Protein AF-A0A2Z3GW72-F1 (afdb_monomer)

Solvent-accessible surface area (backbone atoms only — not comparable to full-atom values): 12058 Å² total; per-residue (Å²): 139,86,83,83,81,83,80,81,80,79,78,78,78,74,70,52,70,70,56,54,50,38,55,50,38,34,50,54,46,63,78,23,60,52,88,85,61,84,42,58,70,43,37,26,41,34,33,27,27,48,47,98,59,99,61,41,34,23,39,35,33,42,49,55,95,96,39,68,45,80,66,39,56,29,33,53,39,69,62,65,82,83,85,54,99,61,71,54,28,34,44,36,38,21,58,42,71,69,59,47,48,34,29,73,73,63,76,10,58,47,52,92,74,45,50,32,30,41,23,62,68,70,51,70,42,84,48,80,46,77,74,10,30,39,37,65,64,55,104,71,78,64,83,69,62,65,70,61,49,53,54,52,44,51,51,52,50,58,63,27,44,77,73,74,70,74,78,75,76,68,76,80,74,74,60,59,66,65,56,58,70,47,46,64,64,57,56,53,53,53,54,54,50,52,53,50,53,57,55,60,62,62,76,78,116

Structure (mmCIF, N/CA/C/O backbone):
data_AF-A0A2Z3GW72-F1
#
_entry.id   AF-A0A2Z3GW72-F1
#
loop_
_atom_site.group_PDB
_atom_site.id
_atom_site.type_symbol
_atom_site.label_atom_id
_atom_site.label_alt_id
_atom_site.label_comp_id
_atom_site.label_asym_id
_atom_site.label_entity_id
_atom_site.label_seq_id
_atom_site.pdbx_PDB_ins_code
_atom_site.Cartn_x
_atom_site.Cartn_y
_atom_site.Cartn_z
_atom_site.occupancy
_atom_site.B_iso_or_equiv
_atom_site.auth_seq_id
_atom_site.auth_comp_id
_atom_site.auth_asym_id
_atom_site.auth_atom_id
_atom_site.pdbx_PDB_model_num
ATOM 1 N N . MET A 1 1 ? 54.705 -0.611 24.689 1.00 44.69 1 MET A N 1
ATOM 2 C CA . MET A 1 1 ? 53.738 0.441 24.295 1.00 44.69 1 MET A CA 1
ATOM 3 C C . MET A 1 1 ? 52.982 -0.039 23.063 1.00 44.69 1 MET A C 1
ATOM 5 O O . MET A 1 1 ? 53.573 -0.090 21.995 1.00 44.69 1 MET A O 1
ATOM 9 N N . VAL A 1 2 ? 51.725 -0.464 23.215 1.00 39.78 2 VAL A N 1
ATOM 10 C CA . VAL A 1 2 ? 50.902 -1.003 22.116 1.00 39.78 2 VAL A CA 1
ATOM 11 C C . VAL A 1 2 ? 49.971 0.107 21.629 1.00 39.78 2 VAL A C 1
ATOM 13 O O . VAL A 1 2 ? 49.124 0.578 22.382 1.00 39.78 2 VAL A O 1
ATOM 16 N N . AR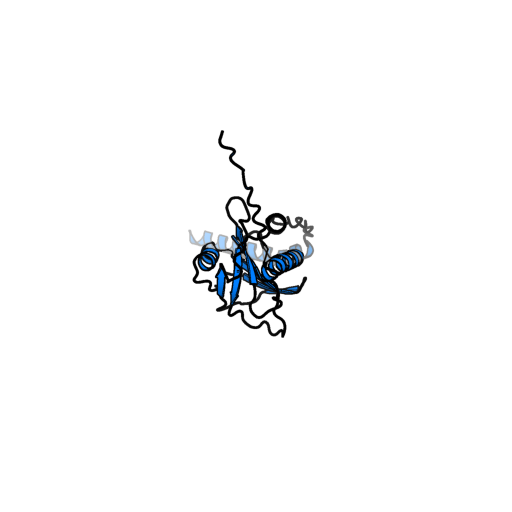G A 1 3 ? 50.171 0.572 20.392 1.00 49.22 3 ARG A N 1
ATOM 17 C CA . ARG A 1 3 ? 49.297 1.545 19.725 1.00 49.22 3 ARG A CA 1
ATOM 18 C C . ARG A 1 3 ? 48.165 0.782 19.037 1.00 49.22 3 ARG A C 1
ATOM 20 O O . ARG A 1 3 ? 48.397 0.149 18.013 1.00 49.22 3 ARG A O 1
ATOM 27 N N . TYR A 1 4 ? 46.958 0.844 19.590 1.00 44.53 4 TYR A N 1
ATOM 28 C CA . TYR A 1 4 ? 45.756 0.384 18.898 1.00 44.53 4 TYR A CA 1
ATOM 29 C C . TYR A 1 4 ? 45.347 1.446 17.875 1.00 44.53 4 TYR A C 1
ATOM 31 O O . TYR A 1 4 ? 44.950 2.551 18.238 1.00 44.53 4 TYR A O 1
ATOM 39 N N . SER A 1 5 ? 45.504 1.123 16.593 1.00 55.03 5 SER A N 1
ATOM 40 C CA . SER A 1 5 ? 45.001 1.937 15.490 1.00 55.03 5 SER A CA 1
ATOM 41 C C . SER A 1 5 ? 43.525 1.591 15.286 1.00 55.03 5 SER A C 1
ATOM 43 O O . SER A 1 5 ? 43.188 0.474 14.895 1.00 55.03 5 SER A O 1
ATOM 45 N N . LEU A 1 6 ? 42.641 2.522 15.642 1.00 49.88 6 LEU A N 1
ATOM 46 C CA . LEU A 1 6 ? 41.194 2.381 15.512 1.00 49.88 6 LEU A CA 1
ATOM 47 C C . LEU A 1 6 ? 40.822 2.547 14.028 1.00 49.88 6 LEU A C 1
ATOM 49 O O . LEU A 1 6 ? 40.684 3.662 13.530 1.00 49.88 6 LEU A O 1
ATOM 53 N N . CYS A 1 7 ? 40.703 1.439 13.298 1.00 36.78 7 CYS A N 1
ATOM 54 C CA . CYS A 1 7 ? 40.181 1.449 11.934 1.00 36.78 7 CYS A CA 1
ATOM 55 C C . CYS A 1 7 ? 38.660 1.653 11.991 1.00 36.78 7 CYS A C 1
ATOM 57 O O . CYS A 1 7 ? 37.907 0.722 12.276 1.00 36.78 7 CYS A O 1
ATOM 59 N N . VAL A 1 8 ? 38.200 2.882 11.749 1.00 46.41 8 VAL A N 1
ATOM 60 C CA . VAL A 1 8 ? 36.780 3.170 11.518 1.00 46.41 8 VAL A CA 1
ATOM 61 C C . VAL A 1 8 ? 36.430 2.641 10.129 1.00 46.41 8 VAL A C 1
ATOM 63 O O . VAL A 1 8 ? 36.737 3.261 9.114 1.00 46.41 8 VAL A O 1
ATOM 66 N N . VAL A 1 9 ? 35.812 1.463 10.082 1.00 41.00 9 VAL A N 1
ATOM 67 C CA . VAL A 1 9 ? 35.246 0.899 8.854 1.00 41.00 9 VAL A CA 1
ATOM 68 C C . VAL A 1 9 ? 33.983 1.690 8.521 1.00 41.00 9 VAL A C 1
ATOM 70 O O . VAL A 1 9 ? 32.910 1.438 9.063 1.00 41.00 9 VAL A O 1
ATOM 73 N N . VAL A 1 10 ? 34.111 2.680 7.639 1.00 42.59 10 VAL A N 1
ATOM 74 C CA . VAL A 1 10 ? 32.962 3.358 7.031 1.00 42.59 10 VAL A CA 1
ATOM 75 C C . VAL A 1 10 ? 32.405 2.432 5.953 1.00 42.59 10 VAL A C 1
ATOM 77 O O . VAL A 1 10 ? 32.880 2.412 4.820 1.00 42.59 10 VAL A O 1
ATOM 80 N N . THR A 1 11 ? 31.415 1.614 6.306 1.00 45.03 11 THR A N 1
ATOM 81 C CA . THR A 1 11 ? 30.686 0.799 5.329 1.00 45.03 11 THR A CA 1
ATOM 82 C C . THR A 1 11 ? 29.751 1.712 4.536 1.00 45.03 11 THR A C 1
ATOM 84 O O . THR A 1 11 ? 28.630 1.995 4.954 1.00 45.03 11 THR A O 1
ATOM 87 N N . ALA A 1 12 ? 30.214 2.209 3.391 1.00 42.03 12 ALA A N 1
ATOM 88 C CA . ALA A 1 12 ? 29.354 2.872 2.420 1.00 42.03 12 ALA A CA 1
ATOM 89 C C . ALA A 1 12 ? 28.426 1.820 1.783 1.00 42.03 12 ALA A C 1
ATOM 91 O O . ALA A 1 12 ? 28.772 1.178 0.791 1.00 42.03 12 ALA A O 1
ATOM 92 N N . LEU A 1 13 ? 27.258 1.601 2.395 1.00 46.06 13 LEU A N 1
ATOM 93 C CA . LEU A 1 13 ? 26.167 0.804 1.832 1.00 46.06 13 LEU A CA 1
ATOM 94 C C . LEU A 1 13 ? 25.733 1.453 0.516 1.00 46.06 13 LEU A C 1
ATOM 96 O O . LEU A 1 13 ? 24.987 2.430 0.496 1.00 46.06 13 LEU A O 1
ATOM 100 N N . SER A 1 14 ? 26.249 0.930 -0.591 1.00 44.84 14 SER A N 1
ATOM 101 C CA . SER A 1 14 ? 25.842 1.358 -1.921 1.00 44.84 14 SER A CA 1
ATOM 102 C C . SER A 1 14 ? 24.423 0.842 -2.137 1.00 44.84 14 SER A C 1
ATOM 104 O O . SER A 1 14 ? 24.226 -0.367 -2.275 1.00 44.84 14 SER A O 1
ATOM 106 N N . LEU A 1 15 ? 23.420 1.728 -2.116 1.00 54.97 15 LEU A N 1
ATOM 107 C CA . LEU A 1 15 ? 22.095 1.357 -2.604 1.00 54.97 15 LEU A CA 1
ATOM 108 C C . LEU A 1 15 ? 22.268 0.829 -4.026 1.00 54.97 15 LEU A C 1
ATOM 110 O O . LEU A 1 15 ? 22.871 1.493 -4.871 1.00 54.97 15 LEU A O 1
ATOM 114 N N . THR A 1 16 ? 21.728 -0.356 -4.304 1.00 64.62 16 THR A N 1
ATOM 115 C CA . THR A 1 16 ? 21.608 -0.776 -5.699 1.00 64.62 16 THR A CA 1
ATOM 116 C C . THR A 1 16 ? 20.731 0.254 -6.426 1.00 64.62 16 THR A C 1
ATOM 118 O O . THR A 1 16 ? 19.780 0.764 -5.819 1.00 64.62 16 THR A O 1
ATOM 121 N N . PRO A 1 17 ? 21.009 0.586 -7.700 1.00 72.50 17 PRO A N 1
ATOM 122 C CA . PRO A 1 17 ? 20.225 1.577 -8.445 1.00 72.50 17 PRO A CA 1
ATOM 123 C C . PRO A 1 17 ? 18.719 1.264 -8.416 1.00 72.50 17 PRO A C 1
ATOM 125 O O . PRO A 1 17 ? 17.901 2.161 -8.236 1.00 72.50 17 PRO A O 1
ATOM 128 N N . ALA A 1 18 ? 1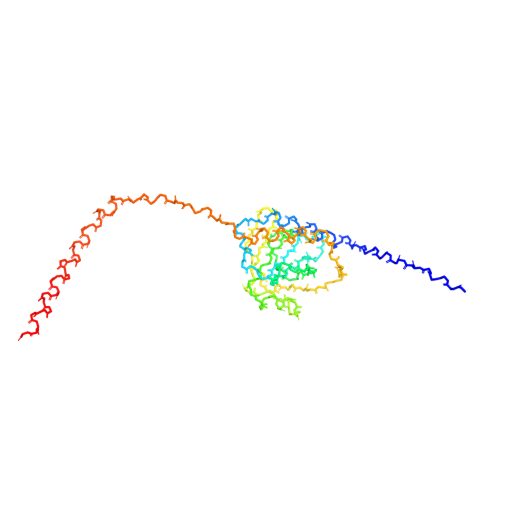8.367 -0.023 -8.430 1.00 75.50 18 ALA A N 1
ATOM 129 C CA . ALA A 1 18 ? 16.998 -0.509 -8.287 1.00 75.50 18 ALA A CA 1
ATOM 130 C C . ALA A 1 18 ? 16.318 -0.127 -6.956 1.00 75.50 18 ALA A C 1
ATOM 132 O O . ALA A 1 18 ? 15.129 0.197 -6.929 1.00 75.50 18 ALA A O 1
ATOM 133 N N . SER A 1 19 ? 17.042 -0.190 -5.837 1.00 77.94 19 SER A N 1
ATOM 134 C CA . SER A 1 19 ? 16.507 0.180 -4.521 1.00 77.94 19 SER A CA 1
ATOM 135 C C . SER A 1 19 ? 16.259 1.687 -4.434 1.00 77.94 19 SER A C 1
ATOM 137 O O . SER A 1 19 ? 15.234 2.109 -3.904 1.00 77.94 19 SER A O 1
ATOM 139 N N . ALA A 1 20 ? 17.175 2.496 -4.978 1.00 81.88 20 ALA A N 1
ATOM 140 C CA . ALA A 1 20 ? 17.043 3.952 -4.996 1.00 81.88 20 ALA A CA 1
ATOM 141 C C . ALA A 1 20 ? 15.846 4.408 -5.847 1.00 81.88 20 ALA A C 1
ATOM 143 O O . ALA A 1 20 ? 15.087 5.276 -5.421 1.00 81.88 20 ALA A O 1
ATOM 144 N N . GLU A 1 21 ? 15.652 3.779 -7.006 1.00 85.12 21 GLU A N 1
ATOM 145 C CA . GLU A 1 21 ? 14.523 4.023 -7.907 1.00 85.12 21 GLU A CA 1
ATOM 146 C C . GLU A 1 21 ? 13.182 3.642 -7.267 1.00 85.12 21 GLU A C 1
ATOM 148 O O . GLU A 1 21 ? 12.231 4.413 -7.324 1.00 85.12 21 GLU A O 1
ATOM 153 N N . THR A 1 22 ? 13.123 2.510 -6.557 1.00 88.62 22 THR A N 1
ATOM 154 C CA . THR A 1 22 ? 11.905 2.090 -5.838 1.00 88.62 22 THR A CA 1
ATOM 155 C C . THR A 1 22 ? 11.514 3.097 -4.750 1.00 88.62 22 THR A C 1
ATOM 157 O O . THR A 1 22 ? 10.335 3.386 -4.571 1.00 88.62 22 THR A O 1
ATOM 160 N N . ILE A 1 23 ? 12.494 3.653 -4.027 1.00 88.50 23 ILE A N 1
ATOM 161 C CA . ILE A 1 23 ? 12.244 4.678 -3.001 1.00 88.50 23 ILE A CA 1
ATOM 162 C C . ILE A 1 23 ? 11.725 5.974 -3.636 1.00 88.50 23 ILE A C 1
ATOM 164 O O . ILE A 1 23 ? 10.816 6.587 -3.085 1.00 88.50 23 ILE A O 1
ATOM 168 N N . LEU A 1 24 ? 12.289 6.383 -4.778 1.00 88.94 24 LEU A N 1
ATOM 169 C CA . LEU A 1 24 ? 11.826 7.564 -5.515 1.00 88.94 24 LEU A CA 1
ATOM 170 C C . LEU A 1 24 ? 10.398 7.375 -6.027 1.00 88.94 24 LEU A C 1
ATOM 172 O O . LEU A 1 24 ? 9.534 8.176 -5.695 1.00 88.94 24 LEU A O 1
ATOM 176 N N . GLY A 1 25 ? 10.122 6.267 -6.716 1.00 89.81 25 GLY A N 1
ATOM 177 C CA . GLY A 1 25 ? 8.778 5.985 -7.217 1.00 89.81 25 GLY A CA 1
ATOM 178 C C . GLY A 1 25 ? 7.739 5.868 -6.096 1.00 89.81 25 GLY A C 1
ATOM 179 O O . GLY A 1 25 ? 6.609 6.318 -6.247 1.00 89.81 25 GLY A O 1
ATOM 180 N N . ALA A 1 26 ? 8.112 5.335 -4.928 1.00 90.50 26 ALA A N 1
ATOM 181 C CA . ALA A 1 26 ? 7.222 5.323 -3.767 1.00 90.50 26 ALA A CA 1
ATOM 182 C C . ALA A 1 26 ? 6.909 6.737 -3.240 1.00 90.50 26 ALA A C 1
ATOM 184 O O . ALA A 1 26 ? 5.790 6.977 -2.788 1.00 90.50 26 ALA A O 1
ATOM 185 N N . ALA A 1 27 ? 7.868 7.669 -3.300 1.00 91.25 27 ALA A N 1
ATOM 186 C CA . ALA A 1 27 ? 7.634 9.068 -2.944 1.00 91.25 27 ALA A CA 1
ATOM 187 C C . ALA A 1 27 ? 6.657 9.736 -3.921 1.00 91.25 27 ALA A C 1
ATOM 189 O O . ALA A 1 27 ? 5.703 10.372 -3.476 1.00 91.25 27 ALA A O 1
ATOM 190 N N . ASP A 1 28 ? 6.851 9.514 -5.223 1.00 90.69 28 ASP A N 1
ATOM 191 C CA . ASP A 1 28 ? 5.992 10.060 -6.279 1.00 90.69 28 ASP A CA 1
ATOM 192 C C . ASP A 1 28 ? 4.553 9.533 -6.171 1.00 90.69 28 ASP A C 1
ATOM 194 O O . ASP A 1 28 ? 3.591 10.289 -6.344 1.00 90.69 28 ASP A O 1
ATOM 198 N N . ILE A 1 29 ? 4.391 8.250 -5.817 1.00 91.50 29 ILE A N 1
ATOM 199 C CA . ILE A 1 29 ? 3.078 7.673 -5.518 1.00 91.50 29 ILE A CA 1
ATOM 200 C C . ILE A 1 29 ? 2.424 8.430 -4.367 1.00 91.50 29 ILE A C 1
ATOM 202 O O . ILE A 1 29 ? 1.296 8.880 -4.534 1.00 91.50 29 ILE A O 1
ATOM 206 N N . LEU A 1 30 ? 3.099 8.580 -3.219 1.00 90.25 30 LEU A N 1
ATOM 207 C CA . LEU A 1 30 ? 2.518 9.244 -2.043 1.00 90.25 30 LEU A CA 1
ATOM 208 C C . LEU A 1 30 ? 2.045 10.663 -2.346 1.00 90.25 30 LEU A C 1
ATOM 210 O O . LEU A 1 30 ? 0.975 11.047 -1.881 1.00 90.25 30 LEU A O 1
ATOM 214 N N . ASP A 1 31 ? 2.808 11.405 -3.145 1.00 89.69 31 ASP A N 1
ATOM 215 C CA . ASP A 1 31 ? 2.453 12.767 -3.553 1.00 89.69 31 ASP A CA 1
ATOM 216 C C . ASP A 1 31 ? 1.247 12.808 -4.500 1.00 89.69 31 ASP A C 1
ATOM 218 O O . ASP A 1 31 ? 0.580 13.835 -4.627 1.00 89.69 31 ASP A O 1
ATOM 222 N N . SER A 1 32 ? 0.939 11.678 -5.133 1.00 87.94 32 SER A N 1
ATOM 223 C CA . SER A 1 32 ? -0.136 11.546 -6.109 1.00 87.94 32 SER A CA 1
ATOM 224 C C . SER A 1 32 ? -1.382 10.824 -5.582 1.00 87.94 32 SER A C 1
ATOM 226 O O . SER A 1 32 ? -2.392 10.777 -6.288 1.00 87.94 32 SER A O 1
ATOM 228 N N . ILE A 1 33 ? -1.350 10.258 -4.366 1.00 85.25 33 ILE A N 1
ATOM 229 C CA . ILE A 1 33 ? -2.513 9.580 -3.776 1.00 85.25 33 ILE A CA 1
ATOM 230 C C . ILE A 1 33 ? -3.634 10.610 -3.558 1.00 85.25 33 ILE A C 1
ATOM 232 O O . ILE A 1 33 ? -3.451 11.574 -2.809 1.00 85.25 33 ILE A O 1
ATOM 236 N N . PRO A 1 34 ? -4.826 10.416 -4.154 1.00 80.81 34 PRO A N 1
ATOM 237 C CA . PRO A 1 34 ? 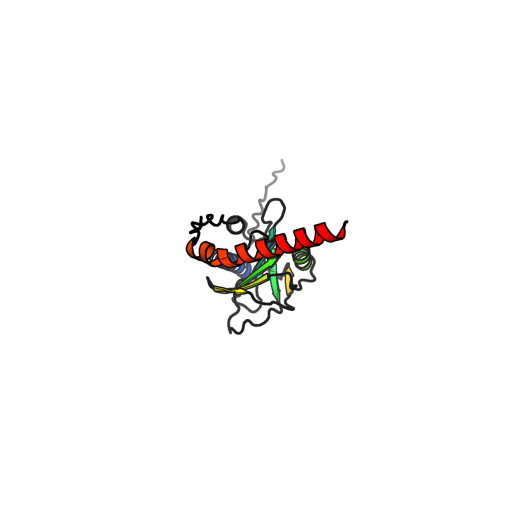-5.917 11.354 -3.968 1.00 80.81 34 PRO A CA 1
ATOM 238 C C . PRO A 1 34 ? -6.472 11.265 -2.535 1.00 80.81 34 PRO A C 1
ATOM 240 O O . PRO A 1 34 ? -6.534 10.171 -1.966 1.00 80.81 34 PRO A O 1
ATOM 243 N N . PRO A 1 35 ? -6.982 12.376 -1.963 1.00 78.00 35 PRO A N 1
ATOM 244 C CA . PRO A 1 35 ? -7.542 12.400 -0.605 1.00 78.00 35 PRO A CA 1
ATOM 245 C C . PRO A 1 35 ? -8.721 11.441 -0.386 1.00 78.00 35 PRO A C 1
ATOM 247 O O . PRO A 1 35 ? -9.097 11.165 0.748 1.00 78.00 35 PRO A O 1
ATOM 250 N N . SER A 1 36 ? -9.332 10.954 -1.469 1.00 78.31 36 SER A N 1
ATOM 251 C CA . SER A 1 36 ? -10.408 9.964 -1.445 1.00 78.31 36 SER A CA 1
ATOM 252 C C . SER A 1 36 ? -9.944 8.564 -1.041 1.00 78.31 36 SER A C 1
ATOM 254 O O . SER A 1 36 ? -10.790 7.711 -0.784 1.00 78.31 36 SER A O 1
ATOM 256 N N . VAL A 1 37 ? -8.635 8.294 -1.019 1.00 82.44 37 VAL A N 1
ATOM 257 C CA . VAL A 1 37 ? -8.078 7.017 -0.567 1.00 82.44 37 VAL A CA 1
ATOM 258 C C . VAL A 1 37 ? -7.932 7.060 0.959 1.00 82.44 37 VAL A C 1
ATOM 260 O O . VAL A 1 37 ? -7.085 7.792 1.473 1.00 82.44 37 VAL A O 1
ATOM 263 N N . PRO A 1 38 ? -8.736 6.296 1.718 1.00 85.06 38 PRO A N 1
ATOM 264 C CA . PRO A 1 38 ? -8.688 6.341 3.173 1.00 85.06 38 PRO A CA 1
ATOM 265 C C . PRO A 1 38 ? -7.444 5.605 3.684 1.00 85.06 38 PRO A C 1
ATOM 267 O O . PRO A 1 38 ? -7.319 4.391 3.520 1.00 85.06 38 PRO A O 1
ATOM 270 N N . LEU A 1 39 ? -6.530 6.348 4.315 1.00 89.44 39 LEU A N 1
ATOM 271 C CA . LEU A 1 39 ? -5.316 5.807 4.947 1.00 89.44 39 LEU A CA 1
ATOM 272 C C . LEU A 1 39 ? -5.382 5.793 6.483 1.00 89.44 39 LEU A C 1
ATOM 274 O O . LEU A 1 39 ? -4.502 5.231 7.136 1.00 89.44 39 LEU A O 1
ATOM 278 N N . ALA A 1 40 ? -6.413 6.398 7.079 1.00 88.94 40 ALA A N 1
ATOM 279 C CA . ALA A 1 40 ? -6.519 6.556 8.531 1.00 88.94 40 ALA A CA 1
ATOM 280 C C . ALA A 1 40 ? -6.596 5.211 9.278 1.00 88.94 40 ALA A C 1
ATOM 282 O O . ALA A 1 40 ? -5.957 5.026 10.319 1.00 88.94 40 ALA A O 1
ATOM 283 N N . ASP A 1 41 ? -7.332 4.255 8.713 1.00 90.62 41 ASP A N 1
ATOM 284 C CA . ASP A 1 41 ? -7.559 2.908 9.239 1.00 90.62 41 ASP A CA 1
ATOM 285 C C . ASP A 1 41 ? -6.531 1.874 8.746 1.00 90.62 41 ASP A C 1
ATOM 287 O O . ASP A 1 41 ? -6.584 0.702 9.130 1.00 90.62 41 ASP A O 1
ATOM 291 N N . ALA A 1 42 ? -5.566 2.295 7.925 1.00 93.31 42 ALA A N 1
ATOM 292 C CA . ALA A 1 42 ? -4.536 1.415 7.399 1.00 93.31 42 ALA A CA 1
ATOM 293 C C . ALA A 1 42 ? -3.612 0.903 8.521 1.00 93.31 42 ALA A C 1
ATOM 295 O O . ALA A 1 42 ? -3.042 1.669 9.302 1.00 93.31 42 ALA A O 1
ATOM 296 N N . ARG A 1 43 ? -3.439 -0.421 8.577 1.00 94.00 43 ARG A N 1
ATOM 297 C CA . ARG A 1 43 ? -2.477 -1.141 9.429 1.00 94.00 43 ARG A CA 1
ATOM 298 C C . ARG A 1 43 ? -1.157 -1.390 8.718 1.00 94.00 43 ARG A C 1
ATOM 300 O O . ARG A 1 43 ? -0.121 -1.449 9.368 1.00 94.00 43 ARG A O 1
ATOM 307 N N . ALA A 1 44 ? -1.185 -1.532 7.400 1.00 94.12 44 ALA A N 1
ATOM 308 C CA . ALA A 1 44 ? 0.003 -1.467 6.567 1.00 94.12 44 ALA A CA 1
ATOM 309 C C . ALA A 1 44 ? -0.349 -0.886 5.199 1.00 94.12 44 ALA A C 1
ATOM 311 O O . ALA A 1 44 ? -1.506 -0.941 4.774 1.00 94.12 44 ALA A O 1
ATOM 312 N N . ILE A 1 45 ? 0.653 -0.345 4.516 1.00 94.75 45 ILE A N 1
ATOM 313 C CA . ILE A 1 45 ? 0.539 0.151 3.147 1.00 94.75 45 ILE A CA 1
ATOM 314 C C . ILE A 1 45 ? 1.724 -0.381 2.354 1.00 94.75 45 ILE A C 1
ATOM 316 O O . ILE A 1 45 ? 2.864 -0.223 2.788 1.00 94.75 45 ILE A O 1
ATOM 320 N N . ALA A 1 46 ? 1.470 -0.990 1.198 1.00 94.06 46 ALA A N 1
ATOM 321 C CA . ALA A 1 46 ? 2.514 -1.287 0.228 1.00 94.06 46 ALA A CA 1
ATOM 322 C C . ALA A 1 46 ? 2.397 -0.355 -0.979 1.00 94.06 46 ALA A C 1
ATOM 324 O O . ALA A 1 46 ? 1.336 -0.256 -1.591 1.00 94.06 46 ALA A O 1
ATOM 325 N N . LEU A 1 47 ? 3.497 0.308 -1.315 1.00 93.88 47 LEU A N 1
ATOM 326 C CA . LEU A 1 47 ? 3.632 1.189 -2.469 1.00 93.88 47 LEU A CA 1
ATOM 327 C C . LEU A 1 47 ? 4.512 0.481 -3.488 1.00 93.88 47 LEU A C 1
ATOM 329 O O . LEU A 1 47 ? 5.678 0.213 -3.203 1.00 93.88 47 LEU A O 1
ATOM 333 N N . VAL A 1 48 ? 3.958 0.145 -4.646 1.00 92.31 48 VAL A N 1
ATOM 334 C CA . VAL A 1 48 ? 4.658 -0.590 -5.703 1.00 92.31 48 VAL A CA 1
ATOM 335 C C . VAL A 1 48 ? 4.675 0.293 -6.947 1.00 92.31 48 VAL A C 1
ATOM 337 O O . VAL A 1 48 ? 3.717 0.245 -7.720 1.00 92.31 48 VAL A O 1
ATOM 340 N N . PRO A 1 49 ? 5.712 1.128 -7.135 1.00 90.94 49 PRO A N 1
ATOM 341 C CA . PRO A 1 49 ? 5.847 1.908 -8.354 1.00 90.94 49 PRO A CA 1
ATOM 342 C C . PRO A 1 49 ? 5.907 1.023 -9.595 1.00 90.94 49 PRO A C 1
ATOM 344 O O . PRO A 1 49 ? 6.415 -0.106 -9.572 1.00 90.94 49 PRO A O 1
ATOM 347 N N . ALA A 1 50 ? 5.398 1.574 -10.690 1.00 85.00 50 ALA A N 1
ATOM 348 C CA . ALA A 1 50 ? 5.562 1.069 -12.033 1.00 85.00 50 ALA A CA 1
ATOM 349 C C . ALA A 1 50 ? 7.056 0.842 -12.277 1.00 85.00 50 ALA A C 1
ATOM 351 O O . ALA A 1 50 ? 7.855 1.773 -12.348 1.00 85.00 50 ALA A O 1
ATOM 352 N N . ALA A 1 51 ? 7.454 -0.424 -12.350 1.00 69.62 51 ALA A N 1
ATOM 353 C CA . ALA A 1 51 ? 8.857 -0.756 -12.504 1.00 69.62 51 ALA A CA 1
ATOM 354 C C . ALA A 1 51 ? 9.340 -0.428 -13.924 1.00 69.62 51 ALA A C 1
ATOM 356 O O . ALA A 1 51 ? 8.725 -0.846 -14.908 1.00 69.62 51 ALA A O 1
ATOM 357 N N . HIS A 1 52 ? 10.527 0.167 -14.032 1.00 56.41 52 HIS A N 1
ATOM 358 C CA . HIS A 1 52 ? 11.362 0.082 -15.228 1.00 56.41 52 HIS A CA 1
ATOM 359 C C . HIS A 1 52 ? 12.028 -1.312 -15.288 1.00 56.41 52 HIS A C 1
ATOM 361 O O . HIS A 1 52 ? 13.235 -1.465 -15.120 1.00 56.41 52 HIS A O 1
ATOM 367 N N . GLY A 1 53 ? 11.237 -2.384 -15.440 1.00 59.81 53 GLY A N 1
ATOM 368 C CA . GLY A 1 53 ? 11.764 -3.753 -15.495 1.00 59.81 53 GLY A CA 1
ATOM 369 C C . GLY A 1 53 ? 10.733 -4.866 -15.286 1.00 59.81 53 GLY A C 1
ATOM 370 O O . GLY A 1 53 ? 9.552 -4.623 -15.069 1.00 59.81 53 GLY A O 1
ATOM 371 N N . ALA A 1 54 ? 11.197 -6.120 -15.338 1.00 62.81 54 ALA A N 1
ATOM 372 C CA . ALA A 1 54 ? 10.339 -7.310 -15.432 1.00 62.81 54 ALA A CA 1
ATOM 373 C C . ALA A 1 54 ? 9.580 -7.701 -14.148 1.00 62.81 54 ALA A C 1
ATOM 375 O O . ALA A 1 54 ? 8.790 -8.641 -14.169 1.00 62.81 54 ALA A O 1
ATOM 376 N N . THR A 1 55 ? 9.840 -7.068 -13.002 1.00 75.81 55 THR A N 1
ATOM 377 C CA . THR A 1 55 ? 9.219 -7.469 -11.731 1.00 75.81 55 THR A CA 1
ATOM 378 C C . THR A 1 55 ? 8.852 -6.241 -10.903 1.00 75.81 55 THR A C 1
ATOM 380 O O . THR A 1 55 ? 9.774 -5.524 -10.507 1.00 75.81 55 THR A O 1
ATOM 383 N N . PRO A 1 56 ? 7.556 -6.005 -10.621 1.00 81.94 56 PRO A N 1
ATOM 384 C CA . PRO A 1 56 ? 7.100 -4.898 -9.786 1.00 81.94 56 PRO A CA 1
ATOM 385 C C . PRO A 1 56 ? 7.699 -4.973 -8.378 1.00 81.94 56 PRO A C 1
ATOM 387 O O . PRO A 1 56 ? 7.615 -5.999 -7.693 1.00 81.94 56 PRO A O 1
ATOM 390 N N . ARG A 1 57 ? 8.333 -3.882 -7.952 1.00 87.75 57 ARG A N 1
ATOM 391 C CA . ARG A 1 57 ? 9.035 -3.758 -6.667 1.00 87.75 57 ARG A CA 1
ATOM 392 C C . ARG A 1 57 ? 8.444 -2.599 -5.898 1.00 87.75 57 ARG A C 1
ATOM 394 O O . ARG A 1 57 ? 8.014 -1.624 -6.499 1.00 87.75 57 ARG A O 1
ATOM 401 N N . GLY A 1 58 ? 8.437 -2.712 -4.580 1.00 90.75 58 GLY A N 1
ATOM 402 C CA . GLY A 1 58 ? 7.823 -1.712 -3.730 1.00 90.75 58 GLY A CA 1
ATOM 403 C C . GLY A 1 58 ? 8.376 -1.666 -2.321 1.00 90.75 58 GLY A C 1
ATOM 404 O O . GLY A 1 58 ? 9.302 -2.399 -1.964 1.00 90.75 58 GLY A O 1
ATOM 405 N N . LEU A 1 59 ? 7.761 -0.802 -1.525 1.00 92.06 59 LEU A N 1
ATOM 406 C CA . LEU A 1 59 ? 8.004 -0.640 -0.099 1.00 92.06 59 LEU A CA 1
ATOM 407 C C . LEU A 1 59 ? 6.732 -0.961 0.673 1.00 92.06 59 LEU A C 1
ATOM 409 O O . LEU A 1 59 ? 5.665 -0.451 0.346 1.00 92.06 59 LEU A O 1
ATOM 413 N N . LEU A 1 60 ? 6.856 -1.778 1.712 1.00 92.38 60 LEU A N 1
ATOM 414 C CA . LEU A 1 60 ? 5.808 -2.063 2.681 1.00 92.38 60 LEU A CA 1
ATOM 415 C C . LEU A 1 60 ? 6.091 -1.299 3.970 1.00 92.38 60 LEU A C 1
ATOM 417 O O . LEU A 1 60 ? 7.137 -1.486 4.584 1.00 92.38 60 LEU A O 1
ATOM 421 N N . PHE A 1 61 ? 5.132 -0.492 4.403 1.00 93.50 61 PHE A N 1
ATOM 422 C CA . PHE A 1 61 ? 5.126 0.190 5.690 1.00 93.50 61 PHE A CA 1
ATOM 423 C C . PHE A 1 61 ? 4.106 -0.475 6.600 1.00 93.50 61 PHE A C 1
ATOM 425 O O . PHE A 1 61 ? 2.932 -0.568 6.247 1.00 93.50 61 PHE A O 1
ATOM 432 N N . VAL A 1 62 ? 4.528 -0.900 7.788 1.00 93.00 62 VAL A N 1
ATOM 433 C CA . VAL A 1 62 ? 3.632 -1.462 8.807 1.00 93.00 62 VAL A CA 1
ATOM 434 C C . VAL A 1 62 ? 3.428 -0.434 9.913 1.00 93.00 62 VAL A C 1
ATOM 436 O O . VAL A 1 62 ? 4.393 0.096 10.457 1.00 93.00 62 VAL A O 1
ATOM 439 N N . LYS A 1 63 ? 2.173 -0.139 10.251 1.00 93.19 63 LYS A N 1
ATOM 440 C CA . LYS A 1 63 ? 1.802 0.780 11.329 1.00 93.19 63 LYS A CA 1
ATOM 441 C C . LYS A 1 63 ? 1.816 0.029 12.660 1.00 93.19 63 LYS A C 1
ATOM 443 O O . LYS A 1 63 ? 0.989 -0.854 12.891 1.00 93.19 63 LYS A O 1
ATOM 448 N N . GLY A 1 64 ? 2.767 0.378 13.518 1.00 90.12 64 GLY A N 1
ATOM 449 C CA . GLY A 1 64 ? 2.839 -0.067 14.906 1.00 90.12 64 GLY A CA 1
ATOM 450 C C . GLY A 1 64 ? 2.175 0.927 15.861 1.00 90.12 64 GLY A C 1
ATOM 451 O O . GLY A 1 64 ? 1.508 1.873 15.444 1.00 90.12 64 GLY A O 1
ATOM 452 N N . GLU A 1 65 ? 2.385 0.724 17.160 1.00 88.44 65 GLU A N 1
ATOM 453 C CA . GLU A 1 65 ? 1.859 1.606 18.213 1.00 88.44 65 GLU A CA 1
ATOM 454 C C . GLU A 1 65 ? 2.511 2.996 18.195 1.00 88.44 65 GLU A C 1
ATOM 456 O O . GLU A 1 65 ? 1.841 3.999 18.420 1.00 88.44 65 GLU A O 1
ATOM 461 N N . SER A 1 66 ? 3.804 3.065 17.865 1.00 87.56 66 SER A N 1
ATOM 462 C CA . SER A 1 66 ? 4.583 4.307 17.780 1.00 87.56 66 SER A CA 1
ATOM 463 C C . SER A 1 66 ? 4.458 5.040 16.437 1.00 87.56 66 SER A C 1
ATOM 465 O O . SER A 1 66 ? 5.112 6.062 16.239 1.00 87.56 66 SER A O 1
ATOM 467 N N . GLY A 1 67 ? 3.636 4.535 15.508 1.00 90.38 67 GLY A N 1
ATOM 468 C CA . GLY A 1 67 ? 3.471 5.080 14.158 1.00 90.38 67 GLY A CA 1
ATOM 469 C C . GLY A 1 67 ? 3.962 4.133 13.061 1.00 90.38 67 GLY A C 1
ATOM 470 O O . GLY A 1 67 ? 3.941 2.912 13.211 1.00 90.38 67 GLY A O 1
ATOM 471 N N . TRP A 1 68 ? 4.368 4.690 11.919 1.00 93.25 68 TRP A N 1
ATOM 472 C CA . TRP A 1 68 ? 4.844 3.907 10.775 1.00 93.25 68 TRP A CA 1
ATOM 473 C C . TRP A 1 68 ? 6.252 3.334 11.026 1.00 93.25 68 TRP A C 1
ATOM 475 O O . TRP A 1 68 ? 7.219 4.069 11.247 1.00 93.25 68 TRP A O 1
ATOM 485 N N . GLY A 1 69 ? 6.364 2.004 10.989 1.00 90.06 69 GLY A N 1
ATOM 486 C CA . GLY A 1 69 ? 7.610 1.253 11.148 1.00 90.06 69 GLY A CA 1
ATOM 487 C C . GLY A 1 69 ? 8.568 1.409 9.966 1.00 90.06 69 GLY A C 1
ATOM 488 O O . GLY A 1 69 ? 8.260 2.081 8.984 1.00 90.06 69 GLY A O 1
ATOM 489 N N . GLU A 1 70 ? 9.760 0.816 10.074 1.00 90.19 70 GLU A N 1
ATOM 490 C CA . GLU A 1 70 ? 10.738 0.811 8.976 1.00 90.19 70 GLU A CA 1
ATOM 491 C C . GLU A 1 70 ? 10.153 0.170 7.707 1.00 90.19 70 GLU A C 1
ATOM 493 O O . GLU A 1 70 ? 9.506 -0.876 7.808 1.00 90.19 70 GLU A O 1
ATOM 498 N N . PRO A 1 71 ? 10.357 0.779 6.525 1.00 90.75 71 PRO A N 1
ATOM 499 C CA . PRO A 1 71 ? 9.891 0.202 5.286 1.00 90.75 71 PRO A CA 1
ATOM 500 C C . PRO A 1 71 ? 10.687 -1.042 4.933 1.00 90.75 71 PRO A C 1
ATOM 502 O O . PRO A 1 71 ? 11.905 -1.113 5.098 1.00 90.75 71 PRO A O 1
ATOM 505 N N . GLU A 1 72 ? 9.985 -2.006 4.361 1.00 88.75 72 GLU A N 1
ATOM 506 C CA . GLU A 1 72 ? 10.570 -3.253 3.902 1.00 88.75 72 GLU A CA 1
ATOM 507 C C . GLU A 1 72 ? 10.388 -3.386 2.397 1.00 88.75 72 GLU A C 1
ATOM 509 O O . GLU A 1 72 ? 9.310 -3.127 1.863 1.00 88.75 72 GLU A O 1
ATOM 514 N N . PHE A 1 73 ? 11.437 -3.810 1.694 1.00 89.12 73 PHE A N 1
ATOM 515 C CA . PHE A 1 73 ? 11.327 -4.065 0.264 1.00 89.12 73 PHE A CA 1
ATOM 516 C C . PHE A 1 73 ? 10.440 -5.280 0.001 1.00 89.12 73 PHE A C 1
ATOM 518 O O . PHE A 1 73 ? 10.660 -6.374 0.538 1.00 89.12 73 PHE A O 1
ATOM 525 N N . VAL A 1 74 ? 9.469 -5.083 -0.885 1.00 88.88 74 VAL A N 1
ATOM 526 C CA . VAL A 1 74 ? 8.521 -6.104 -1.316 1.00 88.88 74 VAL A CA 1
ATOM 527 C C . VAL A 1 74 ? 8.520 -6.259 -2.826 1.00 88.88 74 VAL A C 1
ATOM 529 O O . VAL A 1 74 ? 8.890 -5.360 -3.581 1.00 88.88 74 VAL A O 1
ATOM 532 N N . VAL A 1 75 ? 8.099 -7.435 -3.266 1.00 88.88 75 VAL A N 1
ATOM 533 C CA . VAL A 1 75 ? 7.917 -7.778 -4.670 1.00 88.88 75 VAL A CA 1
ATOM 534 C C . VAL A 1 75 ? 6.479 -8.218 -4.872 1.00 88.88 75 VAL A C 1
ATOM 536 O O . VAL A 1 75 ? 6.022 -9.130 -4.183 1.00 88.88 75 VAL A O 1
ATOM 539 N N . LEU A 1 76 ? 5.795 -7.592 -5.827 1.00 88.94 76 LEU A N 1
ATOM 540 C CA . LEU A 1 76 ? 4.455 -7.986 -6.243 1.00 88.94 76 LEU A CA 1
ATOM 541 C C . LEU A 1 76 ? 4.565 -8.914 -7.458 1.00 88.94 76 LEU A C 1
ATOM 543 O O . LEU A 1 76 ? 5.194 -8.582 -8.462 1.00 88.94 76 LEU A O 1
ATOM 547 N N . ARG A 1 77 ? 3.978 -10.102 -7.342 1.00 86.88 77 ARG A N 1
ATOM 548 C CA . ARG A 1 77 ? 3.916 -11.139 -8.375 1.00 86.88 77 ARG A CA 1
ATOM 549 C C . ARG A 1 77 ? 2.471 -11.453 -8.705 1.00 86.88 77 ARG A C 1
ATOM 551 O O . ARG A 1 77 ? 1.589 -11.227 -7.880 1.00 86.88 77 ARG A O 1
ATOM 558 N N . ASP A 1 78 ? 2.263 -11.990 -9.901 1.00 83.69 78 ASP A N 1
ATOM 559 C CA . ASP A 1 78 ? 0.969 -12.509 -10.350 1.00 83.69 78 ASP A CA 1
ATOM 560 C C . ASP A 1 78 ? -0.166 -11.471 -10.254 1.00 83.69 78 ASP A C 1
ATOM 562 O O . ASP A 1 78 ? -1.336 -11.815 -10.104 1.00 83.69 78 ASP A O 1
ATOM 566 N N . ALA A 1 79 ? 0.181 -10.179 -10.329 1.00 80.12 79 ALA A N 1
ATOM 567 C CA . ALA A 1 79 ? -0.800 -9.111 -10.418 1.00 80.12 79 ALA A CA 1
ATOM 568 C C . ALA A 1 79 ? -1.515 -9.206 -11.775 1.00 80.12 79 ALA A C 1
ATOM 570 O O . ALA A 1 79 ? -0.843 -9.342 -12.804 1.00 80.12 79 ALA A O 1
ATOM 571 N N . PRO A 1 80 ? -2.856 -9.147 -11.803 1.00 72.31 80 PRO A N 1
ATOM 572 C CA . PRO A 1 80 ? -3.596 -9.200 -13.049 1.00 72.31 80 PRO A CA 1
ATOM 573 C C . PRO A 1 80 ? -3.235 -8.009 -13.947 1.00 72.31 80 PRO A C 1
ATOM 575 O O . PRO A 1 80 ? -2.980 -6.909 -13.449 1.00 72.31 80 PRO A O 1
ATOM 578 N N . PRO A 1 81 ? -3.228 -8.199 -15.276 1.00 68.50 81 PRO A N 1
ATOM 579 C CA . PRO A 1 81 ? -2.997 -7.104 -16.203 1.00 68.50 81 PRO A CA 1
ATOM 580 C C . PRO A 1 81 ? -4.127 -6.078 -16.082 1.00 68.50 81 PRO A C 1
ATOM 582 O O . PRO A 1 81 ? -5.306 -6.420 -16.151 1.00 68.50 81 PRO A O 1
ATOM 585 N N . THR A 1 82 ? -3.778 -4.800 -15.963 1.00 65.50 82 THR A N 1
ATOM 586 C CA . THR A 1 82 ? -4.734 -3.687 -15.827 1.00 65.50 82 THR A CA 1
ATOM 587 C C . THR A 1 82 ? -5.316 -3.212 -17.162 1.00 65.50 82 THR A C 1
ATOM 589 O O . THR A 1 82 ? -5.867 -2.121 -17.250 1.00 65.50 82 THR A O 1
ATOM 592 N N . GLY A 1 83 ? -5.177 -4.010 -18.227 1.00 59.75 83 GLY A N 1
ATOM 593 C CA . GLY A 1 83 ? -5.601 -3.656 -19.588 1.00 59.75 83 GLY A CA 1
ATOM 594 C C . GLY A 1 83 ? -4.703 -2.626 -20.288 1.00 59.75 83 GLY A C 1
ATOM 595 O O . GLY A 1 83 ? -4.899 -2.343 -21.467 1.00 59.75 83 GLY A O 1
ATOM 596 N N . THR A 1 84 ? -3.695 -2.092 -19.595 1.00 63.84 84 THR A N 1
ATOM 597 C CA . THR A 1 84 ? -2.691 -1.167 -20.129 1.00 63.84 84 THR A CA 1
ATOM 598 C C . THR A 1 84 ? -1.422 -1.917 -20.528 1.00 63.84 84 THR A C 1
ATOM 600 O O . THR A 1 84 ? -1.036 -2.896 -19.891 1.00 63.84 84 THR A O 1
ATOM 603 N N . ARG A 1 85 ? -0.737 -1.452 -21.584 1.00 66.06 85 ARG A N 1
ATOM 604 C CA . ARG A 1 85 ? 0.563 -2.013 -22.011 1.00 66.06 85 ARG A CA 1
ATOM 605 C C . ARG A 1 85 ? 1.684 -1.711 -21.008 1.00 66.06 85 ARG A C 1
ATOM 607 O O . ARG A 1 85 ? 2.728 -2.352 -21.033 1.00 66.06 85 ARG A O 1
ATOM 614 N N . GLU A 1 86 ? 1.454 -0.729 -20.147 1.00 73.56 86 GLU A N 1
ATOM 615 C CA . GLU A 1 86 ? 2.383 -0.282 -19.122 1.00 73.56 86 GLU A CA 1
ATOM 616 C C . GLU A 1 86 ? 1.947 -0.789 -17.749 1.00 73.56 86 GLU A C 1
ATOM 618 O O . GLU A 1 86 ? 0.753 -0.797 -17.431 1.00 73.56 86 GLU A O 1
ATOM 623 N N . THR A 1 87 ? 2.930 -1.182 -16.937 1.00 79.94 87 THR A N 1
ATOM 624 C CA . THR A 1 87 ? 2.730 -1.509 -15.525 1.00 79.94 87 THR A CA 1
ATOM 625 C C . THR A 1 87 ? 2.289 -0.238 -14.792 1.00 79.94 87 THR A C 1
ATOM 627 O O . THR A 1 87 ? 2.990 0.774 -14.894 1.00 79.94 87 THR A O 1
ATOM 630 N N . PRO A 1 88 ? 1.146 -0.244 -14.091 1.00 88.12 88 PRO A N 1
ATOM 631 C CA . PRO A 1 88 ? 0.727 0.891 -13.284 1.00 88.12 88 PRO A CA 1
ATOM 632 C C . PRO A 1 88 ? 1.445 0.900 -11.932 1.00 88.12 88 PRO A C 1
ATOM 634 O O . PRO A 1 88 ? 2.043 -0.095 -11.513 1.00 88.12 88 PRO A O 1
ATOM 637 N N . ASP A 1 89 ? 1.337 2.028 -11.242 1.00 90.69 89 ASP A N 1
ATOM 638 C CA . ASP A 1 89 ? 1.660 2.147 -9.830 1.00 90.69 89 ASP A CA 1
ATOM 639 C C . ASP A 1 89 ? 0.558 1.481 -9.002 1.00 90.69 89 ASP A C 1
ATOM 641 O O . ASP A 1 89 ? -0.628 1.709 -9.253 1.00 90.69 89 ASP A O 1
ATOM 645 N N . TYR A 1 90 ? 0.928 0.692 -7.992 1.00 91.56 90 TYR A N 1
ATOM 646 C CA . TYR A 1 90 ? -0.028 0.092 -7.063 1.00 91.56 90 TYR A CA 1
ATOM 647 C C . TYR A 1 90 ? 0.106 0.656 -5.652 1.00 91.56 90 TYR A C 1
ATOM 649 O O . TYR A 1 90 ? 1.203 0.771 -5.102 1.00 91.56 90 TYR A O 1
ATOM 657 N N . VAL A 1 91 ? -1.045 0.907 -5.033 1.00 93.50 91 VAL A N 1
ATOM 658 C CA . VAL A 1 91 ? -1.183 1.221 -3.608 1.00 93.50 91 VAL A CA 1
ATOM 659 C C . VAL A 1 91 ? -2.030 0.133 -2.969 1.00 93.50 91 VAL A C 1
ATOM 661 O O . VAL A 1 91 ? -3.209 -0.017 -3.288 1.00 93.50 91 VAL A O 1
ATOM 664 N N . LEU A 1 92 ? -1.429 -0.643 -2.072 1.00 93.31 92 LEU A N 1
ATOM 665 C CA . LEU A 1 92 ? -2.087 -1.741 -1.367 1.00 93.31 92 LEU A CA 1
ATOM 666 C C . LEU A 1 92 ? -2.301 -1.344 0.083 1.00 93.31 92 LEU A C 1
ATOM 668 O O . LEU A 1 92 ? -1.338 -1.060 0.791 1.00 93.31 92 LEU A O 1
ATOM 672 N N . ILE A 1 93 ? -3.547 -1.353 0.537 1.00 94.44 93 ILE A N 1
ATOM 673 C CA . ILE A 1 93 ? -3.920 -0.942 1.887 1.00 94.44 93 ILE A CA 1
ATOM 674 C C . ILE A 1 93 ? -4.416 -2.158 2.655 1.00 94.44 93 ILE A C 1
ATOM 676 O O . ILE A 1 93 ? -5.413 -2.789 2.296 1.00 94.44 93 ILE A O 1
ATOM 680 N N . PHE A 1 94 ? -3.725 -2.457 3.748 1.00 93.31 94 PHE A N 1
ATOM 681 C CA . PHE A 1 94 ? -4.047 -3.546 4.656 1.00 93.31 94 PHE A CA 1
ATOM 682 C C . PHE A 1 94 ? -4.756 -2.967 5.874 1.00 93.31 94 PHE A C 1
ATOM 684 O O . PHE A 1 94 ? -4.138 -2.260 6.668 1.00 93.31 94 PHE A O 1
ATOM 691 N N . ARG A 1 95 ? -6.045 -3.265 6.046 1.00 92.19 95 ARG A N 1
ATOM 692 C CA . ARG A 1 95 ? -6.829 -2.800 7.209 1.00 92.19 95 ARG A CA 1
ATOM 693 C C . ARG A 1 95 ? -6.825 -3.786 8.374 1.00 92.19 95 ARG A C 1
ATOM 695 O O . ARG A 1 95 ? -7.077 -3.407 9.516 1.00 92.19 95 ARG A O 1
ATOM 702 N N . THR A 1 96 ? -6.518 -5.054 8.110 1.00 90.81 96 THR A N 1
ATOM 703 C CA . THR A 1 96 ? -6.532 -6.120 9.116 1.00 90.81 96 THR A CA 1
ATOM 704 C C . THR A 1 96 ? -5.113 -6.550 9.466 1.00 90.81 96 THR A C 1
ATOM 706 O O . THR A 1 96 ? -4.235 -6.642 8.607 1.00 90.81 96 THR A O 1
ATOM 709 N N . ARG A 1 97 ? -4.881 -6.865 10.745 1.00 88.06 97 ARG A N 1
ATOM 710 C CA . ARG A 1 97 ? -3.601 -7.423 11.211 1.00 88.06 97 ARG A CA 1
ATOM 711 C C . ARG A 1 97 ? -3.271 -8.740 10.500 1.00 88.06 97 ARG A C 1
ATOM 713 O O . ARG A 1 97 ? -2.134 -8.952 10.099 1.00 88.06 97 ARG A O 1
ATOM 720 N N . ARG A 1 98 ? -4.291 -9.571 10.269 1.00 86.06 98 ARG A N 1
ATOM 721 C CA . ARG A 1 98 ? -4.181 -10.839 9.538 1.00 86.06 98 ARG A CA 1
ATOM 722 C C . ARG A 1 98 ? -3.652 -10.649 8.113 1.00 86.06 98 ARG A C 1
ATOM 724 O O . ARG A 1 98 ? -2.852 -11.458 7.652 1.00 86.06 98 ARG A O 1
ATOM 731 N N . GLY A 1 99 ? -4.090 -9.598 7.415 1.00 84.81 99 GLY A N 1
ATOM 732 C CA . GLY A 1 99 ? -3.581 -9.259 6.085 1.00 84.81 99 GLY A CA 1
ATOM 733 C C . GLY A 1 99 ? -2.086 -8.928 6.106 1.00 84.81 99 GLY A C 1
ATOM 734 O O . GLY A 1 99 ? -1.330 -9.434 5.281 1.00 84.81 99 GLY A O 1
ATOM 735 N N . VAL A 1 100 ? -1.644 -8.149 7.099 1.00 87.62 100 VAL A N 1
ATOM 736 C CA . VAL A 1 100 ? -0.222 -7.804 7.282 1.00 87.62 100 VAL A CA 1
ATOM 737 C C . VAL A 1 100 ? 0.616 -9.042 7.602 1.00 87.62 100 VAL A C 1
ATOM 739 O O . VAL A 1 100 ? 1.653 -9.268 6.983 1.00 87.62 100 VAL A O 1
ATOM 742 N N . GLU A 1 101 ? 0.156 -9.872 8.539 1.00 85.44 101 GLU A N 1
ATOM 743 C CA . GLU A 1 101 ? 0.866 -11.081 8.966 1.00 85.44 101 GLU A CA 1
ATOM 744 C C . GLU A 1 101 ? 1.050 -12.085 7.825 1.00 85.44 101 GLU A C 1
ATOM 746 O O . GLU A 1 101 ? 2.095 -12.721 7.749 1.00 85.44 101 GLU A O 1
ATOM 751 N N . ARG A 1 102 ? 0.099 -12.205 6.891 1.00 82.12 102 ARG A N 1
ATOM 752 C CA . ARG A 1 102 ? 0.247 -13.096 5.726 1.00 82.12 102 ARG A CA 1
ATOM 753 C C . ARG A 1 102 ? 1.354 -12.669 4.767 1.00 82.12 102 ARG A C 1
ATOM 755 O O . ARG A 1 102 ? 2.067 -13.525 4.242 1.00 82.12 102 ARG A O 1
ATOM 762 N N . VAL A 1 103 ? 1.528 -11.364 4.572 1.00 81.88 103 VAL A N 1
ATOM 763 C CA . VAL A 1 103 ? 2.629 -10.814 3.768 1.00 81.88 103 VAL A CA 1
ATOM 764 C C . VAL A 1 103 ? 3.957 -10.942 4.513 1.00 81.88 103 VAL A C 1
ATOM 766 O O . VAL A 1 103 ? 4.958 -11.346 3.924 1.00 81.88 103 VAL A O 1
ATOM 769 N N . ALA A 1 104 ? 3.961 -10.648 5.815 1.00 75.25 104 ALA A N 1
ATOM 770 C CA . ALA A 1 104 ? 5.160 -10.714 6.646 1.00 75.25 104 ALA A CA 1
ATOM 771 C C . ALA A 1 104 ? 5.675 -12.152 6.846 1.00 75.25 104 ALA A C 1
ATOM 773 O O . ALA A 1 104 ? 6.884 -12.372 6.812 1.00 75.25 104 ALA A O 1
ATOM 774 N N . ASN A 1 105 ? 4.770 -13.125 7.014 1.00 74.06 105 ASN A N 1
ATOM 775 C CA . ASN A 1 105 ? 5.086 -14.522 7.340 1.00 74.06 105 ASN A CA 1
ATOM 776 C C . ASN A 1 105 ? 5.138 -15.457 6.113 1.00 74.06 105 ASN A C 1
ATOM 778 O O . ASN A 1 105 ? 5.378 -16.651 6.270 1.00 74.06 105 ASN A O 1
ATOM 782 N N . GLY A 1 106 ? 4.956 -14.933 4.894 1.00 63.97 106 GLY A N 1
ATOM 783 C CA . GLY A 1 106 ? 5.441 -15.583 3.668 1.00 63.97 106 GLY A CA 1
ATOM 784 C C . GLY A 1 106 ? 4.432 -16.332 2.788 1.00 63.97 106 GLY A C 1
ATOM 785 O O . GLY A 1 106 ? 4.825 -16.736 1.693 1.00 63.97 106 GLY A O 1
ATOM 786 N N . ASP A 1 107 ? 3.156 -16.473 3.172 1.00 71.44 107 ASP A N 1
ATOM 787 C CA . ASP A 1 107 ? 2.123 -16.947 2.222 1.00 71.44 107 ASP A CA 1
ATOM 788 C C . ASP A 1 107 ? 1.938 -15.905 1.103 1.00 71.44 107 ASP A C 1
ATOM 790 O O . ASP A 1 107 ? 1.832 -16.232 -0.079 1.00 71.44 107 ASP A O 1
ATOM 794 N N . GLY A 1 108 ? 2.016 -14.617 1.466 1.00 74.50 108 GLY A N 1
ATOM 795 C CA . GLY A 1 108 ? 2.147 -13.487 0.545 1.00 74.50 108 GLY A CA 1
ATOM 796 C C . GLY A 1 108 ? 0.934 -13.225 -0.344 1.00 74.50 108 GLY A C 1
ATOM 797 O O . GLY A 1 108 ? 0.873 -12.184 -0.985 1.00 74.50 108 GLY A O 1
ATOM 798 N N . ARG A 1 109 ? -0.040 -14.131 -0.401 1.00 82.94 109 ARG A N 1
ATOM 799 C CA . ARG A 1 109 ? -1.253 -13.968 -1.199 1.00 82.94 109 ARG A CA 1
ATOM 800 C C . ARG A 1 109 ? -2.060 -12.771 -0.719 1.00 82.94 109 ARG A C 1
ATOM 802 O O . ARG A 1 109 ? -2.306 -12.611 0.474 1.00 82.94 109 ARG A O 1
ATOM 809 N N . LEU A 1 110 ? -2.459 -11.936 -1.671 1.00 84.06 110 LEU A N 1
ATOM 810 C CA . LEU A 1 110 ? -3.344 -10.813 -1.428 1.00 84.06 110 LEU A CA 1
ATOM 811 C C . LEU A 1 110 ? -4.784 -11.321 -1.349 1.00 84.06 110 LEU A C 1
ATOM 813 O O . LEU A 1 110 ? -5.302 -11.954 -2.270 1.00 84.06 110 LEU A O 1
ATOM 817 N N . ASP A 1 111 ? -5.414 -11.043 -0.215 1.00 75.81 111 ASP A N 1
ATOM 818 C CA . ASP A 1 111 ? -6.797 -11.402 0.073 1.00 75.81 111 ASP A CA 1
ATOM 819 C C . ASP A 1 111 ? -7.788 -10.315 -0.344 1.00 75.81 111 ASP A C 1
ATOM 821 O O . ASP A 1 111 ? -7.400 -9.157 -0.507 1.00 75.81 111 ASP A O 1
ATOM 825 N N . PRO A 1 112 ? -9.096 -10.636 -0.378 1.00 71.88 112 PRO A N 1
ATOM 826 C CA . PRO A 1 112 ? -10.159 -9.645 -0.558 1.00 71.88 112 PRO A CA 1
ATOM 827 C C . PRO A 1 112 ? -10.157 -8.517 0.490 1.00 71.88 112 PRO A C 1
ATOM 829 O O . PRO A 1 112 ? -10.737 -7.461 0.265 1.00 71.88 112 PRO A O 1
ATOM 832 N N . GLU A 1 113 ? -9.524 -8.736 1.647 1.00 77.50 113 GLU A N 1
ATOM 833 C CA . GLU A 1 113 ? -9.386 -7.730 2.710 1.00 77.50 113 GLU A CA 1
ATOM 834 C C . GLU A 1 113 ? -8.360 -6.633 2.375 1.00 77.50 113 GLU A C 1
ATOM 836 O O . GLU A 1 113 ? -8.330 -5.592 3.037 1.00 77.50 113 GLU A O 1
ATOM 841 N N . VAL A 1 114 ? -7.510 -6.854 1.368 1.00 86.06 114 VAL A N 1
ATOM 842 C CA . VAL A 1 114 ? -6.553 -5.861 0.880 1.00 86.06 114 VAL A CA 1
ATOM 843 C C . VAL A 1 114 ? -7.249 -5.002 -0.160 1.00 86.06 114 VAL A C 1
ATOM 845 O O . VAL A 1 114 ? -7.681 -5.487 -1.203 1.00 86.06 114 VAL A O 1
ATOM 848 N N . THR A 1 115 ? -7.347 -3.702 0.108 1.00 90.12 115 THR A N 1
ATOM 849 C CA . THR A 1 115 ? -7.833 -2.765 -0.908 1.00 90.12 115 THR A CA 1
ATOM 850 C C . THR A 1 115 ? -6.661 -2.349 -1.773 1.00 90.12 115 THR A C 1
ATOM 852 O O . THR A 1 115 ? -5.696 -1.776 -1.270 1.00 90.12 115 THR A O 1
ATOM 855 N N . ALA A 1 116 ? -6.739 -2.655 -3.062 1.00 90.00 116 ALA A N 1
ATOM 856 C CA . ALA A 1 116 ? -5.724 -2.286 -4.027 1.00 90.00 116 ALA A CA 1
ATOM 857 C C . ALA A 1 116 ? -6.229 -1.156 -4.918 1.00 90.00 116 ALA A C 1
ATOM 859 O O . ALA A 1 116 ? -7.358 -1.186 -5.408 1.00 90.00 116 ALA A O 1
ATOM 860 N N . TYR A 1 117 ? -5.366 -0.178 -5.144 1.00 90.50 117 TYR A N 1
ATOM 861 C CA . TYR A 1 117 ? -5.555 0.864 -6.135 1.00 90.50 117 TYR A CA 1
ATOM 862 C C . TYR A 1 117 ? -4.447 0.740 -7.169 1.00 90.50 117 TYR A C 1
ATOM 864 O O . TYR A 1 117 ? -3.295 0.515 -6.799 1.00 90.50 117 TYR A O 1
ATOM 872 N N . ALA A 1 118 ? -4.794 0.884 -8.443 1.00 89.06 118 ALA A N 1
ATOM 873 C CA . ALA A 1 118 ? -3.833 0.997 -9.530 1.00 89.06 118 ALA A CA 1
ATOM 874 C C . ALA A 1 118 ? -4.008 2.347 -10.215 1.00 89.06 118 ALA A C 1
ATOM 876 O O . ALA A 1 118 ? -5.132 2.830 -10.379 1.00 89.06 118 ALA A O 1
ATOM 877 N N . GLY A 1 119 ? -2.899 2.956 -10.604 1.00 85.81 119 GLY A N 1
ATOM 878 C CA . GLY A 1 119 ? -2.925 4.285 -11.178 1.00 85.81 119 GLY A CA 1
ATOM 879 C C . GLY A 1 119 ? -1.604 4.712 -11.776 1.00 85.81 119 GLY A C 1
ATOM 880 O O . GLY A 1 119 ? -0.645 3.945 -11.833 1.00 85.81 119 GLY A O 1
ATOM 881 N N . ARG A 1 120 ? -1.576 5.957 -12.236 1.00 80.88 120 ARG A N 1
ATOM 882 C CA . ARG A 1 120 ? -0.344 6.676 -12.549 1.00 80.88 120 ARG A CA 1
ATOM 883 C C . ARG A 1 120 ? -0.577 8.159 -12.318 1.00 80.88 120 ARG A C 1
ATOM 885 O O . ARG A 1 120 ? -1.574 8.708 -12.794 1.00 80.88 120 ARG A O 1
ATOM 892 N N . GLY A 1 121 ? 0.342 8.806 -11.606 1.00 77.06 121 GLY A N 1
ATOM 893 C CA . GLY A 1 121 ? 0.139 10.188 -11.174 1.00 77.06 121 GLY A CA 1
ATOM 894 C C . GLY A 1 121 ? -1.158 10.311 -10.370 1.00 77.06 121 GLY A C 1
ATOM 895 O O . GLY A 1 121 ? -1.463 9.451 -9.553 1.00 77.06 121 GLY A O 1
ATOM 896 N N . SER A 1 122 ? -1.957 11.350 -10.611 1.00 72.31 122 SER A N 1
ATOM 897 C CA . SER A 1 122 ? -3.144 11.666 -9.797 1.00 72.31 122 SER A CA 1
ATOM 898 C C . SER A 1 122 ? -4.373 10.770 -10.024 1.00 72.31 122 SER A C 1
ATOM 900 O O . SER A 1 122 ? -5.394 10.950 -9.356 1.00 72.31 122 SER A O 1
ATOM 902 N N . ALA A 1 123 ? -4.315 9.814 -10.955 1.00 82.44 123 ALA A N 1
ATOM 903 C CA . ALA A 1 123 ? -5.442 8.953 -11.301 1.00 82.44 123 ALA A CA 1
ATOM 904 C C . ALA A 1 123 ? -5.262 7.548 -10.711 1.00 82.44 123 ALA A C 1
ATOM 906 O O . ALA A 1 123 ? -4.620 6.698 -11.325 1.00 82.44 123 ALA A O 1
ATOM 907 N N . PHE A 1 124 ? -5.860 7.298 -9.541 1.00 86.50 124 PHE A N 1
ATOM 908 C CA . PHE A 1 124 ? -5.920 5.976 -8.910 1.00 86.50 124 PHE A CA 1
ATOM 909 C C . PHE A 1 124 ? -7.347 5.427 -8.919 1.00 86.50 124 PHE A C 1
ATOM 911 O O . PHE A 1 124 ? -8.278 6.083 -8.452 1.00 86.50 124 PHE A O 1
ATOM 918 N N . ALA A 1 125 ? -7.506 4.198 -9.405 1.00 87.38 125 ALA A N 1
ATOM 919 C CA . ALA A 1 125 ? -8.772 3.476 -9.414 1.00 87.38 125 ALA A CA 1
ATOM 920 C C . ALA A 1 125 ? -8.668 2.192 -8.577 1.00 87.38 125 ALA A C 1
ATOM 922 O O . ALA A 1 125 ? -7.607 1.562 -8.559 1.00 87.38 125 ALA A O 1
ATOM 923 N N . PRO A 1 126 ? -9.743 1.782 -7.880 1.00 88.00 126 PRO A N 1
ATOM 924 C CA . PRO A 1 126 ? -9.757 0.509 -7.175 1.00 88.00 126 PRO A CA 1
ATOM 925 C C . PRO A 1 126 ? -9.632 -0.646 -8.175 1.00 88.00 126 PRO A C 1
ATOM 927 O O . PRO A 1 126 ? -10.320 -0.676 -9.196 1.00 88.00 126 PRO A O 1
ATOM 930 N N . VAL A 1 127 ? -8.773 -1.613 -7.864 1.00 87.81 127 VAL A N 1
ATOM 931 C CA . VAL A 1 127 ? -8.570 -2.826 -8.663 1.00 87.81 127 VAL A CA 1
ATOM 932 C C . VAL A 1 127 ? -8.654 -4.068 -7.787 1.00 87.81 127 VAL A C 1
ATOM 934 O O . VAL A 1 127 ? -8.373 -4.031 -6.591 1.00 87.81 127 VAL A O 1
ATOM 937 N N . SER A 1 128 ? -9.024 -5.194 -8.391 1.00 86.38 128 SER A N 1
ATOM 938 C CA . SER A 1 128 ? -8.924 -6.496 -7.737 1.00 86.38 128 SER A CA 1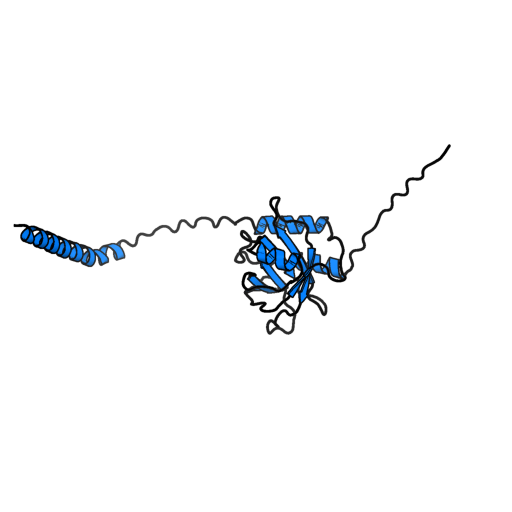
ATOM 939 C C . SER A 1 128 ? -7.586 -7.133 -8.087 1.00 86.38 128 SER A C 1
ATOM 941 O O . SER A 1 128 ? -7.260 -7.270 -9.263 1.00 86.38 128 SER A O 1
ATOM 943 N N . LEU A 1 129 ? -6.822 -7.541 -7.073 1.00 84.50 129 LEU A N 1
ATOM 944 C CA . LEU A 1 129 ? -5.566 -8.280 -7.236 1.00 84.50 129 LEU A CA 1
ATOM 945 C C . LEU A 1 129 ? -5.733 -9.758 -6.863 1.00 84.50 129 LEU A C 1
ATOM 947 O O . LEU A 1 129 ? -4.851 -10.353 -6.248 1.00 84.50 129 LEU A O 1
ATOM 951 N N . GLY A 1 130 ? -6.886 -10.346 -7.192 1.00 79.94 130 GLY A N 1
ATOM 952 C CA . GLY A 1 130 ? -7.190 -11.738 -6.868 1.00 79.94 130 GLY A CA 1
ATOM 953 C C . GLY A 1 130 ? -6.089 -12.690 -7.342 1.00 79.94 130 GLY A C 1
ATOM 954 O O . GLY A 1 130 ? -5.803 -12.769 -8.533 1.00 79.94 130 GLY A O 1
ATOM 955 N N . GLY A 1 131 ? -5.471 -13.405 -6.398 1.00 79.25 131 GLY A N 1
ATOM 956 C CA . GLY A 1 131 ? -4.393 -14.360 -6.672 1.00 79.25 131 GLY A CA 1
ATOM 957 C C . GLY A 1 131 ? -2.982 -13.764 -6.730 1.00 79.25 131 GLY A C 1
ATOM 958 O O . GLY A 1 131 ? -2.025 -14.535 -6.779 1.00 79.25 131 GLY A O 1
ATOM 959 N N . ALA A 1 132 ? -2.832 -12.438 -6.660 1.00 87.62 132 ALA A N 1
ATOM 960 C CA . ALA A 1 132 ? -1.525 -11.795 -6.623 1.00 87.62 132 ALA A CA 1
ATOM 961 C C . ALA A 1 132 ? -0.783 -12.107 -5.316 1.00 87.62 132 ALA A C 1
ATOM 963 O O . ALA A 1 132 ? -1.390 -12.326 -4.264 1.00 87.62 132 ALA A O 1
ATOM 964 N N . VAL A 1 133 ? 0.547 -12.095 -5.374 1.00 88.81 133 VAL A N 1
ATOM 965 C CA . VAL A 1 133 ? 1.417 -12.422 -4.242 1.00 88.81 133 VAL A CA 1
ATOM 966 C C . VAL A 1 133 ? 2.373 -11.268 -3.968 1.00 88.81 133 VAL A C 1
ATOM 968 O O . VAL A 1 133 ? 3.189 -10.908 -4.811 1.00 88.81 133 VAL A O 1
ATOM 971 N N . LEU A 1 134 ? 2.325 -10.725 -2.758 1.00 89.12 134 LEU A N 1
ATOM 972 C CA . LEU A 1 134 ? 3.283 -9.771 -2.224 1.00 89.12 134 LEU A CA 1
ATOM 973 C C . LEU A 1 134 ? 4.281 -10.497 -1.314 1.00 89.12 134 LEU A C 1
ATOM 975 O O . LEU A 1 134 ? 3.912 -11.040 -0.274 1.00 89.12 134 LEU A O 1
ATOM 979 N N . ARG A 1 135 ? 5.559 -10.516 -1.698 1.00 87.12 135 ARG A N 1
ATOM 980 C CA . ARG A 1 135 ? 6.630 -11.168 -0.927 1.00 87.12 135 ARG A CA 1
ATOM 981 C C . ARG A 1 135 ? 7.630 -10.163 -0.384 1.00 87.12 135 ARG A C 1
ATOM 983 O O . ARG A 1 135 ? 8.120 -9.319 -1.131 1.00 87.12 135 ARG A O 1
ATOM 990 N N . LYS A 1 136 ? 7.996 -10.321 0.887 1.00 85.62 136 LYS A N 1
ATOM 991 C CA . LYS A 1 136 ? 9.119 -9.623 1.521 1.00 85.62 136 LYS A CA 1
ATOM 992 C C . LYS A 1 136 ? 10.460 -10.173 1.023 1.00 85.62 136 LYS A C 1
ATOM 994 O O . LYS A 1 136 ? 10.603 -11.380 0.849 1.00 85.62 136 LYS A O 1
ATOM 999 N N . GLY A 1 137 ? 11.450 -9.296 0.845 1.00 73.19 137 GLY A N 1
ATOM 1000 C CA . GLY A 1 137 ? 12.859 -9.702 0.758 1.00 73.19 137 GLY A CA 1
ATOM 1001 C C . GLY A 1 137 ? 13.276 -10.387 -0.548 1.00 73.19 137 GLY A C 1
ATOM 1002 O O . GLY A 1 137 ? 13.777 -11.508 -0.537 1.00 73.19 137 GLY A O 1
ATOM 1003 N N . GLY A 1 138 ? 13.117 -9.703 -1.685 1.00 64.00 138 GLY A N 1
ATOM 1004 C CA . GLY A 1 138 ? 13.735 -10.122 -2.952 1.00 64.00 138 GLY A CA 1
ATOM 1005 C C . GLY A 1 138 ? 15.273 -9.978 -2.959 1.00 64.00 138 GLY A C 1
ATOM 1006 O O . GLY A 1 138 ? 15.846 -9.513 -1.975 1.00 64.00 138 GLY A O 1
ATOM 1007 N N . PRO A 1 139 ? 15.962 -10.275 -4.082 1.00 57.78 139 PRO A N 1
ATOM 1008 C CA . PRO A 1 139 ? 17.430 -10.177 -4.219 1.00 57.78 139 PRO A CA 1
ATOM 1009 C C . PRO A 1 139 ? 17.997 -8.740 -4.116 1.00 57.78 139 PRO A C 1
ATOM 1011 O O . PRO A 1 139 ? 19.147 -8.491 -4.455 1.00 57.78 139 PRO A O 1
ATOM 1014 N N . PHE A 1 140 ? 17.190 -7.794 -3.636 1.00 61.56 140 PHE A N 1
ATOM 1015 C CA . PHE A 1 140 ? 17.488 -6.376 -3.444 1.00 61.56 140 PHE A CA 1
ATOM 1016 C C . PHE A 1 140 ? 17.399 -5.991 -1.964 1.00 6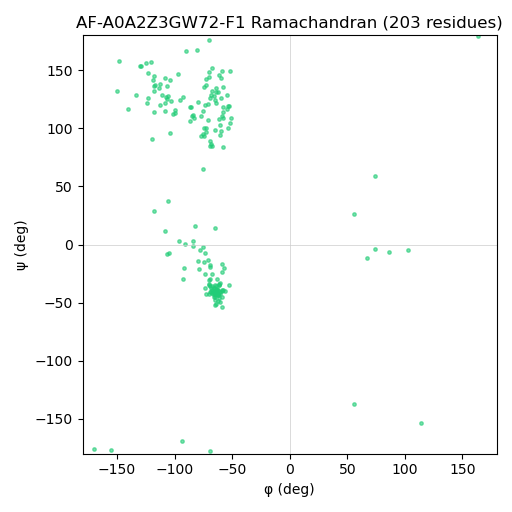1.56 140 PHE A C 1
ATOM 1018 O O . PHE A 1 140 ? 17.043 -4.861 -1.635 1.00 61.56 140 PHE A O 1
ATOM 1025 N N . ALA A 1 141 ? 17.673 -6.948 -1.073 1.00 56.22 141 ALA A N 1
ATOM 1026 C CA . ALA A 1 141 ? 17.759 -6.725 0.361 1.00 56.22 141 ALA A CA 1
ATOM 1027 C C . ALA A 1 141 ? 18.876 -5.710 0.658 1.00 56.22 141 ALA A C 1
ATOM 1029 O O . ALA A 1 141 ? 20.051 -6.048 0.757 1.00 56.22 141 ALA A O 1
ATOM 1030 N N . GLY A 1 142 ? 18.489 -4.445 0.761 1.00 63.69 142 GLY A N 1
ATOM 1031 C CA . GLY A 1 142 ? 19.300 -3.353 1.270 1.00 63.69 142 GLY A CA 1
ATOM 1032 C C . GLY A 1 142 ? 18.496 -2.605 2.321 1.00 63.69 142 GLY A C 1
ATOM 1033 O O . GLY A 1 142 ? 17.265 -2.622 2.301 1.00 63.69 142 GLY A O 1
ATOM 1034 N N . THR A 1 143 ? 19.176 -1.951 3.255 1.00 67.88 143 THR A N 1
ATOM 1035 C CA . THR A 1 143 ? 18.503 -1.004 4.143 1.00 67.88 143 THR A CA 1
ATOM 1036 C C . THR A 1 143 ? 18.074 0.209 3.317 1.00 67.88 143 THR A C 1
ATOM 1038 O O . THR A 1 143 ? 18.932 0.789 2.642 1.00 67.88 143 THR A O 1
ATOM 1041 N N . PRO A 1 144 ? 16.790 0.601 3.343 1.00 73.75 144 PRO A N 1
ATOM 1042 C CA . PRO A 1 144 ? 16.335 1.842 2.728 1.00 73.75 144 PRO A CA 1
ATOM 1043 C C . PRO A 1 144 ? 17.176 3.033 3.207 1.00 73.75 144 PRO A C 1
ATOM 1045 O O . PRO A 1 144 ? 17.658 3.044 4.343 1.00 73.75 144 PRO A O 1
ATOM 1048 N N . ASP A 1 145 ? 17.350 4.046 2.355 1.00 81.94 145 ASP A N 1
ATOM 1049 C CA . ASP A 1 145 ? 17.995 5.294 2.768 1.00 81.94 145 ASP A CA 1
ATOM 1050 C C . ASP A 1 145 ? 17.215 5.900 3.944 1.00 81.94 145 ASP A C 1
ATOM 1052 O O . ASP A 1 145 ? 16.031 6.232 3.817 1.00 81.94 145 ASP A O 1
ATOM 1056 N N . ARG A 1 146 ? 17.877 6.034 5.099 1.00 82.81 146 ARG A N 1
ATOM 1057 C CA . ARG A 1 146 ? 17.259 6.506 6.344 1.00 82.81 146 ARG A CA 1
ATOM 1058 C C . ARG A 1 146 ? 16.648 7.892 6.189 1.00 82.81 146 ARG A C 1
ATOM 1060 O O . ARG A 1 146 ? 15.570 8.124 6.727 1.00 82.81 146 ARG A O 1
ATOM 1067 N N . LYS A 1 147 ? 17.300 8.804 5.457 1.00 86.94 147 LYS A N 1
ATOM 1068 C CA . LYS A 1 147 ? 16.816 10.188 5.331 1.00 86.94 147 LYS A CA 1
ATOM 1069 C C . LYS A 1 147 ? 15.477 10.224 4.595 1.00 86.94 147 LYS A C 1
ATOM 1071 O O . LYS A 1 147 ? 14.492 10.725 5.128 1.00 86.94 147 LYS A O 1
ATOM 1076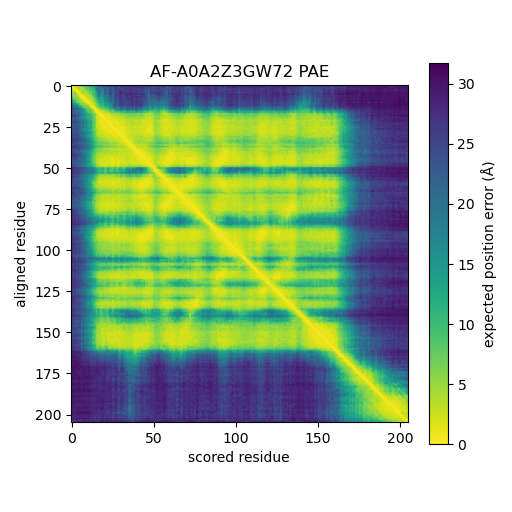 N N . ARG A 1 148 ? 15.422 9.595 3.421 1.00 85.06 148 ARG A N 1
ATOM 1077 C CA . ARG A 1 148 ? 14.193 9.482 2.618 1.00 85.06 148 ARG A CA 1
ATOM 1078 C C . ARG A 1 148 ? 13.112 8.677 3.324 1.00 85.06 148 ARG A C 1
ATOM 1080 O O . ARG A 1 148 ? 11.936 8.996 3.236 1.00 85.06 148 ARG A O 1
ATOM 1087 N N . THR A 1 149 ? 13.506 7.652 4.069 1.00 85.25 149 THR A N 1
ATOM 1088 C CA . THR A 1 149 ? 12.576 6.850 4.864 1.00 85.25 149 THR A CA 1
ATOM 1089 C C . THR A 1 149 ? 11.846 7.692 5.908 1.00 85.25 149 THR A C 1
ATOM 1091 O O . THR A 1 149 ? 10.636 7.550 6.067 1.00 85.25 149 THR A O 1
ATOM 1094 N N . VAL A 1 150 ? 12.552 8.594 6.596 1.00 89.38 150 VAL A N 1
ATOM 1095 C CA . VAL A 1 150 ? 11.933 9.527 7.549 1.00 89.38 150 VAL A CA 1
ATOM 1096 C C . VAL A 1 150 ? 10.943 10.456 6.841 1.00 89.38 150 VAL A C 1
ATOM 1098 O O . VAL A 1 150 ? 9.835 10.643 7.339 1.00 89.38 150 VAL A O 1
ATOM 1101 N N . GLU A 1 151 ? 11.296 10.973 5.663 1.00 90.56 151 GLU A N 1
ATOM 1102 C CA . GLU A 1 151 ? 10.411 11.823 4.852 1.00 90.56 151 GLU A CA 1
ATOM 1103 C C . GLU A 1 151 ? 9.134 11.074 4.423 1.00 90.56 151 GLU A C 1
ATOM 1105 O O . GLU A 1 151 ? 8.027 11.583 4.598 1.00 90.56 151 GLU A O 1
ATOM 1110 N N . LEU A 1 152 ? 9.264 9.831 3.946 1.00 91.06 152 LEU A N 1
ATOM 1111 C CA . LEU A 1 152 ? 8.126 8.986 3.560 1.00 91.06 152 LEU A CA 1
ATOM 1112 C C . LEU A 1 152 ? 7.203 8.688 4.749 1.00 91.06 152 LEU A C 1
ATOM 1114 O O . LEU A 1 152 ? 5.981 8.772 4.625 1.00 91.06 152 LEU A O 1
ATOM 1118 N N . LYS A 1 153 ? 7.768 8.382 5.923 1.00 91.69 153 LYS A N 1
ATOM 1119 C CA . LYS A 1 153 ? 6.987 8.160 7.150 1.00 91.69 153 LYS A CA 1
ATOM 1120 C C . LYS A 1 153 ? 6.246 9.416 7.597 1.00 91.69 153 LYS A C 1
ATOM 1122 O O . LYS A 1 153 ? 5.103 9.314 8.045 1.00 91.69 153 LYS A O 1
ATOM 1127 N N . ALA A 1 154 ? 6.877 10.585 7.485 1.00 92.00 154 ALA A N 1
ATOM 1128 C CA . ALA A 1 154 ? 6.245 11.857 7.819 1.00 92.00 154 ALA A CA 1
ATOM 1129 C C . ALA A 1 154 ? 5.031 12.112 6.913 1.00 92.00 154 ALA A C 1
ATOM 1131 O O . ALA A 1 154 ? 3.934 12.328 7.425 1.00 92.00 154 ALA A O 1
ATOM 1132 N N . LYS A 1 155 ? 5.190 11.946 5.592 1.00 90.44 155 LYS A N 1
ATOM 1133 C CA . LYS A 1 155 ? 4.087 12.057 4.621 1.00 90.44 155 LYS A CA 1
ATOM 1134 C C . LYS A 1 155 ? 2.963 11.058 4.895 1.00 90.44 155 LYS A C 1
ATOM 1136 O O . LYS A 1 155 ? 1.794 11.426 4.925 1.00 90.44 155 LYS A O 1
ATOM 1141 N N . LEU A 1 156 ? 3.296 9.796 5.163 1.00 90.62 156 LEU A N 1
ATOM 1142 C CA . LEU A 1 156 ? 2.301 8.785 5.531 1.00 90.62 156 LEU A CA 1
ATOM 1143 C C . LEU A 1 156 ? 1.554 9.133 6.822 1.00 90.62 156 LEU A C 1
ATOM 1145 O O . LEU A 1 156 ? 0.383 8.794 6.969 1.00 90.62 156 LEU A O 1
ATOM 1149 N N . THR A 1 157 ? 2.215 9.784 7.777 1.00 91.06 157 THR A N 1
ATOM 1150 C CA . THR A 1 157 ? 1.574 10.248 9.016 1.00 91.06 157 THR A CA 1
ATOM 1151 C C . THR A 1 157 ? 0.617 11.403 8.737 1.00 91.06 157 THR A C 1
ATOM 1153 O O . THR A 1 157 ? -0.503 11.402 9.244 1.00 91.06 157 THR A O 1
ATOM 1156 N N . GLU A 1 158 ? 1.024 12.349 7.892 1.00 90.19 158 GLU A N 1
ATOM 1157 C CA . GLU A 1 158 ? 0.186 13.464 7.450 1.00 90.19 158 GLU A CA 1
ATOM 1158 C C . GLU A 1 158 ? -1.068 12.968 6.716 1.00 90.19 158 GLU A C 1
ATOM 1160 O O . GLU A 1 158 ? -2.180 13.323 7.097 1.00 90.19 158 GLU A O 1
ATOM 1165 N N . LEU A 1 159 ? -0.913 12.066 5.741 1.00 87.25 159 LEU A N 1
ATOM 1166 C CA . LEU A 1 159 ? -2.031 11.516 4.967 1.00 87.25 159 LEU A CA 1
ATOM 1167 C C . LEU A 1 159 ? -2.938 10.581 5.783 1.00 87.25 159 LEU A C 1
ATOM 1169 O O . LEU A 1 159 ? -4.133 10.476 5.507 1.00 87.25 159 LEU A O 1
ATOM 1173 N N . ALA A 1 160 ? -2.390 9.878 6.778 1.00 86.75 160 ALA A N 1
ATOM 1174 C CA . ALA A 1 160 ? -3.177 9.031 7.674 1.00 86.75 160 ALA A CA 1
ATOM 1175 C C . ALA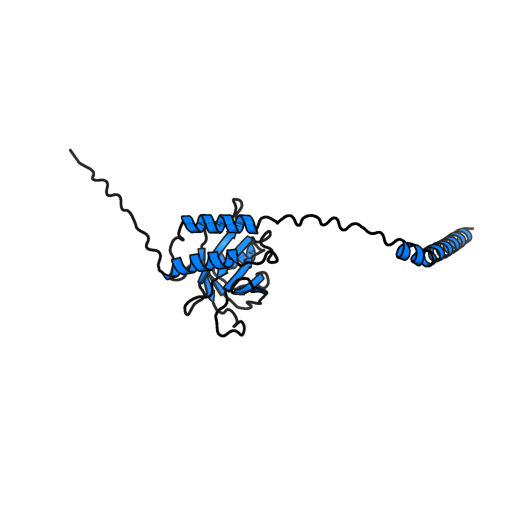 A 1 160 ? -3.895 9.828 8.770 1.00 86.75 160 ALA A C 1
ATOM 1177 O O . ALA A 1 160 ? -4.773 9.280 9.442 1.00 86.75 160 ALA A O 1
ATOM 1178 N N . THR A 1 161 ? -3.531 11.094 8.980 1.00 85.88 161 THR A N 1
ATOM 1179 C CA . THR A 1 161 ? -4.278 11.961 9.885 1.00 85.88 161 THR A CA 1
ATOM 1180 C C . THR A 1 161 ? -5.611 12.266 9.211 1.00 85.88 161 THR A C 1
ATOM 1182 O O . THR A 1 161 ? -5.607 12.788 8.095 1.00 85.88 161 THR A O 1
ATOM 1185 N N . PRO A 1 162 ? -6.759 11.929 9.828 1.00 71.06 162 PRO A N 1
ATOM 1186 C CA . PRO A 1 162 ? -8.048 12.247 9.243 1.00 71.06 162 PRO A CA 1
ATOM 1187 C C . PRO A 1 162 ? -8.101 13.757 9.041 1.00 71.06 162 PRO A C 1
ATOM 1189 O O . PRO A 1 162 ? -8.152 14.523 10.005 1.00 71.06 162 PRO A O 1
ATOM 1192 N N . LYS A 1 163 ? -8.040 14.187 7.777 1.00 64.69 163 LYS A N 1
ATOM 1193 C CA . LYS A 1 163 ? -8.251 15.582 7.421 1.00 64.69 163 LYS A CA 1
ATOM 1194 C C . LYS A 1 163 ? -9.667 15.877 7.865 1.00 64.69 163 LYS A C 1
ATOM 1196 O O . LYS A 1 163 ? -10.602 15.323 7.290 1.00 64.69 163 LYS A O 1
ATOM 1201 N N . ALA A 1 164 ? -9.802 16.655 8.938 1.00 55.91 164 ALA A N 1
ATOM 1202 C CA . ALA A 1 164 ? -11.090 17.087 9.438 1.00 55.91 164 ALA A CA 1
ATOM 1203 C C . ALA A 1 164 ? -11.821 17.694 8.245 1.00 55.91 164 ALA A C 1
ATOM 1205 O O . ALA A 1 164 ? -11.436 18.756 7.753 1.00 55.91 164 ALA A O 1
ATOM 1206 N N . VAL A 1 165 ? -12.794 16.956 7.706 1.00 60.53 165 VAL A N 1
ATOM 1207 C CA . VAL A 1 165 ? -13.706 17.498 6.712 1.00 60.53 165 VAL A CA 1
ATOM 1208 C C . VAL A 1 165 ? -14.321 18.673 7.449 1.00 60.53 165 VAL A C 1
ATOM 1210 O O . VAL A 1 165 ? -14.922 18.430 8.500 1.00 60.53 165 VAL A O 1
ATOM 1213 N N . PRO A 1 166 ? -14.074 19.928 7.020 1.00 56.78 166 PRO A N 1
ATOM 1214 C CA . PRO A 1 166 ? -14.706 21.054 7.673 1.00 56.78 166 PRO A CA 1
ATOM 1215 C C . PRO A 1 166 ? -16.184 20.722 7.640 1.00 56.78 166 PRO A C 1
ATOM 1217 O O . PRO A 1 166 ? -16.717 20.442 6.566 1.00 56.78 166 PRO A O 1
ATOM 1220 N N . GLU A 1 167 ? -16.781 20.603 8.823 1.00 51.97 167 GLU A N 1
ATOM 1221 C CA . GLU A 1 167 ? -18.191 20.318 8.985 1.00 51.97 167 GLU A CA 1
ATOM 1222 C C . GLU A 1 167 ? -18.900 21.381 8.157 1.00 51.97 167 GLU A C 1
ATOM 1224 O O . GLU A 1 167 ? -18.952 22.557 8.530 1.00 51.97 167 GLU A O 1
ATOM 1229 N N . VAL A 1 168 ? -19.320 21.001 6.949 1.00 60.03 168 VAL A N 1
ATOM 1230 C CA . VAL A 1 168 ? -20.137 21.859 6.119 1.00 60.03 168 VAL A CA 1
ATOM 1231 C C . VAL A 1 168 ? -21.396 21.948 6.948 1.00 60.03 168 VAL A C 1
ATOM 1233 O O . VAL A 1 168 ? -22.190 21.009 6.974 1.00 60.03 168 VAL A O 1
ATOM 1236 N N . LYS A 1 169 ? -21.532 23.043 7.702 1.00 54.19 169 LYS A N 1
ATOM 1237 C CA . LYS A 1 169 ? -22.814 23.507 8.204 1.00 54.19 169 LYS A CA 1
ATOM 1238 C C . LYS A 1 169 ? -23.643 23.713 6.954 1.00 54.19 169 LYS A C 1
ATOM 1240 O O . LYS A 1 169 ? -23.660 24.806 6.401 1.00 54.19 169 LYS A O 1
ATOM 1245 N N . VAL A 1 170 ? -24.244 22.636 6.457 1.00 62.44 170 VAL A N 1
ATOM 1246 C CA . VAL A 1 170 ? -25.320 22.720 5.494 1.00 62.44 170 VAL A CA 1
ATOM 1247 C C . VAL A 1 170 ? -26.347 23.538 6.261 1.00 62.44 170 VAL A C 1
ATOM 1249 O O . VAL A 1 170 ? -26.800 23.067 7.312 1.00 62.44 170 VAL A O 1
ATOM 1252 N N . PRO A 1 171 ? -26.621 24.795 5.871 1.00 61.31 171 PRO A N 1
ATOM 1253 C CA . PRO A 1 171 ? -27.740 25.492 6.462 1.00 61.31 171 PRO A CA 1
ATOM 1254 C C . PRO A 1 171 ? -28.917 24.560 6.224 1.00 61.31 171 PRO A C 1
ATOM 1256 O O . PRO A 1 171 ? -29.206 24.196 5.084 1.00 61.31 171 PRO A O 1
ATOM 1259 N N . ILE A 1 172 ? -29.503 24.062 7.309 1.00 60.00 172 ILE A N 1
ATOM 1260 C CA . ILE A 1 172 ? -30.744 23.314 7.233 1.00 60.00 172 ILE A CA 1
ATOM 1261 C C . ILE A 1 172 ? -31.757 24.367 6.799 1.00 60.00 172 ILE A C 1
ATOM 1263 O O . ILE A 1 172 ? -32.370 25.041 7.623 1.00 60.00 172 ILE A O 1
ATOM 1267 N N . GLU A 1 173 ? -31.848 24.591 5.493 1.00 57.28 173 GLU A N 1
ATOM 1268 C CA . GLU A 1 173 ? -32.954 25.285 4.876 1.00 57.28 173 GLU A CA 1
ATOM 1269 C C . GLU A 1 173 ? -34.123 24.324 5.046 1.00 57.28 173 GLU A C 1
ATOM 1271 O O . GLU A 1 173 ? -34.334 23.390 4.275 1.00 57.28 173 GLU A O 1
ATOM 1276 N N . ILE A 1 174 ? -34.774 24.451 6.204 1.00 64.75 174 ILE A N 1
ATOM 1277 C CA . ILE A 1 174 ? -36.003 23.743 6.508 1.00 64.75 174 ILE A CA 1
ATOM 1278 C C . ILE A 1 174 ? -36.985 24.212 5.444 1.00 64.75 174 ILE A C 1
ATOM 1280 O O . ILE A 1 174 ? -37.487 25.335 5.503 1.00 64.75 174 ILE A O 1
ATOM 1284 N N . ASP A 1 175 ? -37.221 23.358 4.455 1.00 71.38 175 ASP A N 1
ATOM 1285 C CA . ASP A 1 175 ? -38.245 23.571 3.450 1.00 71.38 175 ASP A CA 1
ATOM 1286 C C . ASP A 1 175 ? -39.616 23.422 4.125 1.00 71.38 175 ASP A C 1
ATOM 1288 O O . ASP A 1 175 ? -40.228 22.349 4.178 1.00 71.38 175 ASP A O 1
ATOM 1292 N N . TRP A 1 176 ? -40.070 24.524 4.726 1.00 70.44 176 TRP A N 1
ATOM 1293 C CA . TRP A 1 176 ? -41.354 24.618 5.410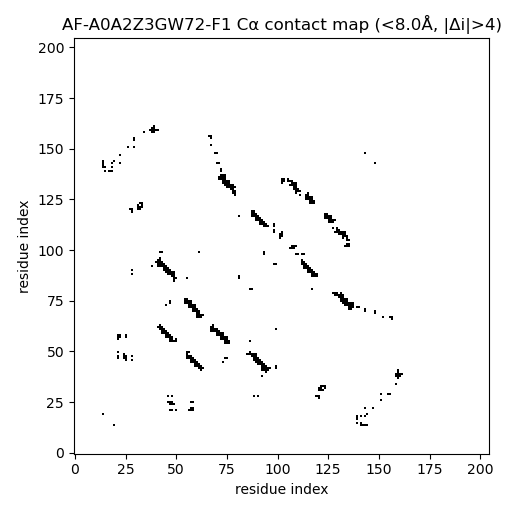 1.00 70.44 176 TRP A CA 1
ATOM 1294 C C . TRP A 1 176 ? -42.523 24.308 4.472 1.00 70.44 176 TRP A C 1
ATOM 1296 O O . TRP A 1 176 ? -43.566 23.860 4.948 1.00 70.44 176 TRP A O 1
ATOM 1306 N N . VAL A 1 177 ? -42.351 24.473 3.156 1.00 68.19 177 VAL A N 1
ATOM 1307 C CA . VAL A 1 177 ? -43.382 24.164 2.158 1.00 68.19 177 VAL A CA 1
ATOM 1308 C C . VAL A 1 177 ? -43.664 22.662 2.150 1.00 68.19 177 VAL A C 1
ATOM 1310 O O . VAL A 1 177 ? -44.819 22.249 2.262 1.00 68.19 177 VAL A O 1
ATOM 1313 N N . ARG A 1 178 ? -42.614 21.832 2.173 1.00 60.03 178 ARG A N 1
ATOM 1314 C CA . ARG A 1 178 ? -42.743 20.366 2.189 1.00 60.03 178 ARG A CA 1
ATOM 1315 C C . ARG A 1 178 ? -43.307 19.815 3.506 1.00 60.03 178 ARG A C 1
ATOM 1317 O O . ARG A 1 178 ? -43.988 18.791 3.508 1.00 60.03 178 ARG A O 1
ATOM 1324 N N . ILE A 1 179 ? -43.062 20.497 4.629 1.00 61.19 179 ILE A N 1
ATOM 1325 C CA . ILE A 1 179 ? -43.623 20.131 5.945 1.00 61.19 179 ILE A CA 1
ATOM 1326 C C . ILE A 1 179 ? -45.117 20.474 6.028 1.00 61.19 179 ILE A C 1
ATOM 1328 O O . ILE A 1 179 ? -45.894 19.714 6.610 1.00 61.19 179 ILE A O 1
ATOM 1332 N N . VAL A 1 180 ? -45.546 21.596 5.441 1.00 65.19 180 VAL A N 1
ATOM 1333 C CA . VAL A 1 180 ? -46.965 21.982 5.427 1.00 65.19 180 VAL A CA 1
ATOM 1334 C C . VAL A 1 180 ? -47.781 21.050 4.528 1.00 65.19 180 VAL A C 1
ATOM 1336 O O . VAL A 1 180 ? -48.892 20.679 4.906 1.00 65.19 180 VAL A O 1
ATOM 1339 N N . GLU A 1 181 ? -47.212 20.586 3.416 1.00 60.53 181 GLU A N 1
ATOM 1340 C CA . GLU A 1 181 ? -47.874 19.658 2.489 1.00 60.53 181 GLU A CA 1
ATOM 1341 C C . GLU A 1 181 ? -48.104 18.255 3.095 1.00 60.53 181 GLU A C 1
ATOM 1343 O O . GLU A 1 181 ? -49.073 17.578 2.762 1.00 60.53 181 GLU A O 1
ATOM 1348 N N . GLN A 1 182 ? -47.304 17.835 4.086 1.00 57.16 182 GLN A N 1
ATOM 1349 C CA . GLN A 1 182 ? -47.530 16.580 4.823 1.00 57.16 182 GLN A CA 1
ATOM 1350 C C . GLN A 1 182 ? -48.527 16.680 5.996 1.00 57.16 182 GLN A C 1
ATOM 1352 O O . GLN A 1 182 ? -48.825 15.658 6.628 1.00 57.16 182 GLN A O 1
ATOM 1357 N N . ARG A 1 183 ? -49.094 17.861 6.304 1.00 55.22 183 ARG A N 1
ATOM 1358 C CA . ARG A 1 183 ? -50.049 18.008 7.427 1.00 55.22 183 ARG A CA 1
ATOM 1359 C C . ARG A 1 183 ? -51.335 17.205 7.237 1.00 55.22 183 ARG A C 1
ATOM 1361 O O . ARG A 1 183 ? -51.898 16.759 8.237 1.00 55.22 183 ARG A O 1
ATOM 1368 N N . GLU A 1 184 ? -51.785 16.974 6.005 1.00 55.53 184 GLU A N 1
ATOM 1369 C CA . GLU A 1 184 ? -53.014 16.201 5.763 1.00 55.53 184 GLU A CA 1
ATOM 1370 C C . GLU A 1 184 ? -52.851 14.718 6.126 1.00 55.53 184 GLU A C 1
ATOM 1372 O O . GLU A 1 184 ? -53.738 14.120 6.739 1.00 55.53 184 GLU A O 1
ATOM 1377 N N . VAL A 1 185 ? -51.671 14.145 5.865 1.00 59.53 185 VAL A N 1
ATOM 1378 C CA . VAL A 1 185 ? -51.347 12.756 6.231 1.00 59.53 185 VAL A CA 1
ATOM 1379 C C . VAL A 1 185 ? -51.240 12.606 7.751 1.00 59.53 185 VAL A C 1
ATOM 1381 O O . VAL A 1 185 ? -51.733 11.634 8.327 1.00 59.53 185 VAL A O 1
ATOM 1384 N N . PHE A 1 186 ? -50.648 13.597 8.421 1.00 55.50 186 PHE A N 1
ATOM 1385 C CA . PHE A 1 186 ? -50.500 13.589 9.875 1.00 55.50 186 PHE A CA 1
ATOM 1386 C C . PHE A 1 186 ? -51.849 13.717 10.600 1.00 55.50 186 PHE A C 1
ATOM 1388 O O . PHE A 1 186 ? -52.103 12.985 11.556 1.00 55.50 186 PHE A O 1
ATOM 1395 N N . MET A 1 187 ? -52.752 14.584 10.129 1.00 56.34 187 MET A N 1
ATOM 1396 C CA . MET A 1 187 ? -54.072 14.763 10.751 1.00 56.34 187 MET A CA 1
ATOM 1397 C C . MET A 1 187 ? -54.999 13.552 10.546 1.00 56.34 187 MET A C 1
ATOM 1399 O O . MET A 1 187 ? -55.742 13.194 11.464 1.00 56.34 187 MET A O 1
ATOM 1403 N N . GLY A 1 188 ? -54.917 12.861 9.401 1.00 59.16 188 GLY A N 1
ATOM 1404 C CA . GLY A 1 188 ? -55.682 11.631 9.157 1.00 59.16 188 GLY A CA 1
ATOM 1405 C C . GLY A 1 188 ? -55.299 10.473 10.091 1.00 59.16 188 GLY A C 1
ATOM 1406 O O . GLY A 1 188 ? -56.171 9.756 10.590 1.00 59.16 188 GLY A O 1
ATOM 1407 N N . GLY A 1 189 ? -54.005 10.327 10.402 1.00 61.88 189 GLY A N 1
ATOM 1408 C CA . GLY A 1 189 ? -53.505 9.277 11.299 1.00 61.88 189 GLY A CA 1
ATOM 1409 C C . GLY A 1 189 ? -53.998 9.413 12.745 1.00 61.88 189 GLY A C 1
ATOM 1410 O O . GLY A 1 189 ? -54.364 8.418 13.376 1.00 61.88 189 GLY A O 1
ATOM 1411 N N . PHE A 1 190 ? -54.084 10.642 13.264 1.00 65.25 190 PHE A N 1
ATOM 1412 C CA . PHE A 1 190 ? -54.559 10.884 14.632 1.00 65.25 190 PHE A CA 1
ATOM 1413 C C . PHE A 1 190 ? -56.062 10.620 14.803 1.00 65.25 190 PHE A C 1
ATOM 1415 O O . PHE A 1 190 ? -56.472 10.100 15.844 1.00 65.25 190 PHE A O 1
ATOM 1422 N N . ALA A 1 191 ? -56.881 10.898 13.784 1.00 65.88 191 ALA A N 1
ATOM 1423 C CA . ALA A 1 191 ? -58.311 10.589 13.821 1.00 65.88 191 ALA A CA 1
ATOM 1424 C C . ALA A 1 191 ? -58.569 9.070 13.875 1.00 65.88 191 ALA A C 1
ATOM 1426 O O . ALA A 1 191 ? -59.383 8.602 14.678 1.00 65.88 191 ALA A O 1
ATOM 1427 N N . ALA A 1 192 ? -57.823 8.287 13.087 1.00 68.00 192 ALA A N 1
ATOM 1428 C CA . ALA A 1 192 ? -57.919 6.827 13.087 1.00 68.00 192 ALA A CA 1
ATOM 1429 C C . ALA A 1 192 ? -57.481 6.210 14.430 1.00 68.00 192 ALA A C 1
ATOM 1431 O O . ALA A 1 192 ? -58.149 5.315 14.955 1.00 68.00 192 ALA A O 1
ATOM 1432 N N . LEU A 1 193 ? -56.406 6.731 15.034 1.00 72.62 193 LEU A N 1
ATOM 1433 C CA . LEU A 1 193 ? -55.925 6.282 16.344 1.00 72.62 193 LEU A CA 1
ATOM 1434 C C . LEU A 1 193 ? -56.932 6.599 17.466 1.00 72.62 193 LEU A C 1
ATOM 1436 O O . LEU A 1 193 ? -57.184 5.759 18.334 1.00 72.62 193 LEU A O 1
ATOM 1440 N N . GLY A 1 194 ? -57.554 7.783 17.425 1.00 75.75 194 GLY A N 1
ATOM 1441 C CA . GLY A 1 194 ? -58.602 8.178 18.369 1.00 75.75 194 GLY A CA 1
ATOM 1442 C C . GLY A 1 194 ? -59.838 7.276 18.293 1.00 75.75 194 GLY A C 1
ATOM 1443 O O . GLY A 1 194 ? -60.345 6.829 19.326 1.00 75.75 194 GLY A O 1
ATOM 1444 N N . ALA A 1 195 ? -60.281 6.936 17.079 1.00 73.19 195 ALA A N 1
ATOM 1445 C CA . ALA A 1 195 ? -61.398 6.017 16.864 1.00 73.19 195 ALA A CA 1
ATOM 1446 C C . ALA A 1 195 ? -61.091 4.595 17.372 1.00 73.19 195 ALA A C 1
ATOM 1448 O O . ALA A 1 195 ? -61.926 3.977 18.040 1.00 73.19 195 ALA A O 1
ATOM 1449 N N . TRP A 1 196 ? -59.876 4.093 17.130 1.00 77.69 196 TRP A N 1
ATOM 1450 C CA . TRP A 1 196 ? -59.438 2.779 17.610 1.00 77.69 196 TRP A CA 1
ATOM 1451 C C . TRP A 1 196 ? -59.369 2.707 19.146 1.00 77.69 196 TRP A C 1
ATOM 1453 O O . TRP A 1 196 ? -59.879 1.761 19.753 1.00 77.69 196 TRP A O 1
ATOM 1463 N N . LEU A 1 197 ? -58.829 3.742 19.800 1.00 78.19 197 LEU A N 1
ATOM 1464 C CA . LEU A 1 197 ? -58.781 3.835 21.265 1.00 78.19 197 LEU A CA 1
ATOM 1465 C C . LEU A 1 197 ? -60.182 3.913 21.893 1.00 78.19 197 LEU A C 1
ATOM 1467 O O . LEU A 1 197 ? -60.444 3.265 22.911 1.00 78.19 197 LEU A O 1
ATOM 1471 N N . ALA A 1 198 ? -61.107 4.654 21.276 1.00 75.44 198 ALA A N 1
ATOM 1472 C CA . ALA A 1 198 ? -62.497 4.718 21.725 1.00 75.44 198 ALA A CA 1
ATOM 1473 C C . ALA A 1 198 ? -63.207 3.355 21.603 1.00 75.44 198 ALA A C 1
ATOM 1475 O O . ALA A 1 198 ? -63.944 2.957 22.511 1.00 75.44 198 ALA A O 1
ATOM 1476 N N . MET A 1 199 ? -62.943 2.607 20.525 1.00 75.81 199 MET A N 1
ATOM 1477 C CA . MET A 1 199 ? -63.483 1.259 20.315 1.00 75.8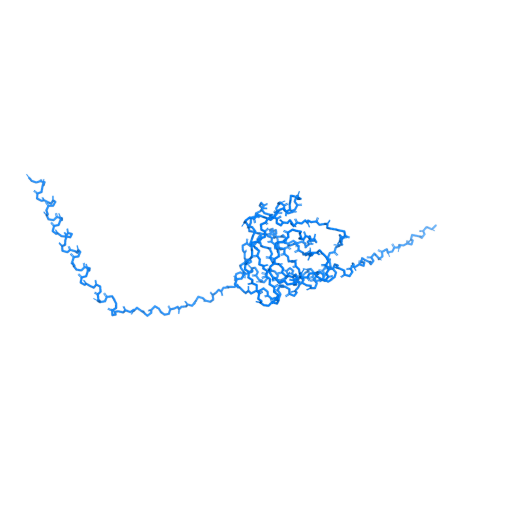1 199 MET A CA 1
ATOM 1478 C C . MET A 1 199 ? -62.933 0.253 21.342 1.00 75.81 199 MET A C 1
ATOM 1480 O O . MET A 1 199 ? -63.699 -0.519 21.923 1.00 75.81 199 MET A O 1
ATOM 1484 N N . MET A 1 200 ? -61.632 0.307 21.644 1.00 77.38 200 MET A N 1
ATOM 1485 C CA . MET A 1 200 ? -60.988 -0.535 22.665 1.00 77.38 200 MET A CA 1
ATOM 1486 C C . MET A 1 200 ? -61.571 -0.310 24.069 1.00 77.38 200 MET A C 1
ATOM 1488 O O . MET A 1 200 ? -61.688 -1.253 24.853 1.00 77.38 200 MET A O 1
ATOM 1492 N N . LYS A 1 201 ? -62.001 0.918 24.387 1.00 72.81 201 LYS A N 1
ATOM 1493 C CA . LYS A 1 201 ? -62.584 1.257 25.696 1.00 72.81 201 LYS A CA 1
ATOM 1494 C C . LYS A 1 201 ? -64.006 0.708 25.890 1.00 72.81 201 LYS A C 1
ATOM 1496 O O . LYS A 1 201 ? -64.398 0.463 27.028 1.00 72.81 201 LYS A O 1
ATOM 1501 N N . ARG A 1 202 ? -64.765 0.465 24.810 1.00 71.12 202 ARG A N 1
ATOM 1502 C CA . ARG A 1 202 ? -66.116 -0.138 24.871 1.00 71.12 202 ARG A CA 1
ATOM 1503 C C . ARG A 1 202 ? -66.118 -1.657 25.055 1.00 71.12 202 ARG A C 1
ATOM 1505 O O . ARG A 1 202 ? -67.107 -2.178 25.541 1.00 71.12 202 ARG A O 1
ATOM 1512 N N . ARG A 1 203 ? -65.031 -2.362 24.723 1.00 67.69 203 ARG A N 1
ATOM 1513 C CA . ARG A 1 203 ? -64.924 -3.832 24.866 1.00 67.69 203 ARG A CA 1
ATOM 1514 C C . ARG A 1 203 ? -64.667 -4.333 26.296 1.00 67.69 203 ARG A C 1
ATOM 1516 O O . ARG A 1 203 ? -64.604 -5.538 26.497 1.00 67.69 203 ARG A O 1
ATOM 1523 N N . LYS A 1 204 ? -64.464 -3.434 27.267 1.00 61.31 204 LYS A N 1
ATOM 1524 C CA . LYS A 1 204 ? -64.145 -3.768 28.671 1.00 61.31 204 LYS A CA 1
ATOM 1525 C C . LYS A 1 204 ? -65.296 -3.508 29.661 1.00 61.31 204 LYS A C 1
ATOM 1527 O O . LYS A 1 204 ? -65.052 -3.509 30.864 1.00 61.31 204 LYS A O 1
ATOM 1532 N N . ARG A 1 205 ? -66.510 -3.246 29.178 1.00 52.78 205 ARG A N 1
ATOM 1533 C CA . ARG A 1 205 ? -67.746 -3.263 29.977 1.00 52.78 205 ARG A CA 1
ATOM 1534 C C . ARG A 1 205 ? -68.619 -4.396 29.478 1.00 52.78 205 ARG A C 1
ATOM 1536 O O . ARG A 1 205 ? -69.301 -4.988 30.333 1.00 52.78 205 ARG A O 1
#

pLDDT: mean 76.67, std 14.67, range [36.78, 94.75]

Sequence (205 aa):
MVRYSLCVVVTALSLTPASAETILGAADILDSIPPSVPLADARAIALVPAAHGATPRGLLFVKGESGWGEPEFVVLRDAPPTGTRETPDYVLIFRTRRGVERVANGDGRLDPEVTAYAGRGSAFAPVSLGGAVLRKGGPFAGTPDRKRTVELKAKLTELATPKAVPEVKVPIEIDWVRIVEQREVFMGGFAALGAWLAMMKRRKR

Mean predicted aligned error: 13.81 Å

Secondary structure (DSSP, 8-state):
----------------HHHHHHHHHHHHHHHH--TTS--TT-SEEEEE---SSSS-EEEEEEEETTEE---EEEEEESPPP-SSSSPPEEEEEE-SHHHHHHHHTT--BPPTTEEEEEEETTEEEEE--TT-EEEE--TT--PPPHHHHHHHHHHHHHHHS--------------HHHHHHTHHHHHHHHHHHHHHHHHHHHTT-

Foldseek 3Di:
DDDDDDPPPPPPQDQDPQLVVQLVQQVQVLVQEDLVDALQLFQKKWKFAFDPDDWTKTWIWGQDPVATDFIFIKTKPQFDDPPDPTFFIKIKGANDPVQVCCQVVAVQFHDPNIFMWTHHGNDTDTDDRHRMGMHTDDPSPDRRDPVSRVVSRVSSVVSNPPPPPPPPVPPPPPPVVVVVVCVVVVVVVVVVVVVVVVVVVVVPD

Radius of gyration: 28.71 Å; Cα contacts (8 Å, |Δi|>4): 299; chains: 1; bounding box: 122×42×52 Å

Organism: NCBI:txid114